Protein AF-A0A814TW13-F1 (afdb_monomer_lite)

Foldseek 3Di:
DDDDDDDDDDDDDDDDDDDDDDDDDDDDDDDDDDDDDDDDDPPPPPPPPPDPDDDPDDDPVRVVVVVDDAAKDKDKDWDADPPPGIDIDIDIDHDHDPPAAEDEAECAVGQFVHNPCLVVPPDDPDPRGDPCPQVVQVVVVVVRHAYEYEYQDAPVCVVVNVVVQQPDDDDPGGHGDHHYDYHCPNVVVVVVD

Structure (mmCIF, N/CA/C/O backbone):
data_AF-A0A814TW13-F1
#
_entry.id   AF-A0A814TW13-F1
#
loop_
_atom_site.group_PDB
_atom_site.id
_atom_site.type_symbol
_atom_site.label_atom_id
_atom_site.label_alt_id
_atom_site.label_comp_id
_atom_site.label_asym_id
_atom_site.label_entity_id
_atom_site.label_seq_id
_atom_site.pdbx_PDB_ins_code
_atom_site.Cartn_x
_atom_site.Cartn_y
_atom_site.Cartn_z
_atom_site.occupancy
_atom_site.B_iso_or_equiv
_atom_site.auth_seq_id
_atom_site.auth_comp_id
_atom_site.auth_asym_id
_atom_site.auth_atom_id
_atom_site.pdbx_PDB_model_num
ATOM 1 N N . MET A 1 1 ? 59.110 18.238 -2.628 1.00 34.53 1 MET A N 1
ATOM 2 C CA . MET A 1 1 ? 59.447 19.368 -1.722 1.00 34.53 1 MET A CA 1
ATOM 3 C C . MET A 1 1 ? 58.246 20.302 -1.716 1.00 34.53 1 MET A C 1
ATOM 5 O O . MET A 1 1 ? 57.784 20.577 -2.805 1.00 34.53 1 MET A O 1
ATOM 9 N N . LYS A 1 2 ? 57.644 20.814 -0.642 1.00 32.47 2 LYS A N 1
ATOM 10 C CA . LYS A 1 2 ? 57.776 20.796 0.830 1.00 32.47 2 LYS A CA 1
ATOM 11 C C . LYS A 1 2 ? 56.351 21.165 1.326 1.00 32.47 2 LYS A C 1
ATOM 13 O O . LYS A 1 2 ? 55.732 22.023 0.717 1.00 32.47 2 LYS A O 1
ATOM 18 N N . GLN A 1 3 ? 55.735 20.353 2.183 1.00 31.12 3 GLN A N 1
ATOM 19 C CA . GLN A 1 3 ? 55.559 20.530 3.639 1.00 31.12 3 GLN A CA 1
ATOM 20 C C . GLN A 1 3 ? 54.372 21.401 4.108 1.00 31.12 3 GLN A C 1
ATOM 22 O O . GLN A 1 3 ? 54.167 22.522 3.661 1.00 31.12 3 GLN A O 1
ATOM 27 N N . ASN A 1 4 ? 53.667 20.796 5.071 1.00 26.03 4 ASN A N 1
ATOM 28 C CA . ASN A 1 4 ? 52.602 21.248 5.970 1.00 26.03 4 ASN A CA 1
ATOM 29 C C . ASN A 1 4 ? 52.798 22.626 6.622 1.00 26.03 4 ASN A C 1
ATOM 31 O O . ASN A 1 4 ? 53.927 23.023 6.900 1.00 26.03 4 ASN A O 1
ATOM 35 N N . SER A 1 5 ? 51.690 23.211 7.100 1.00 31.89 5 SER A N 1
ATOM 36 C CA . SER A 1 5 ? 51.654 23.746 8.469 1.00 31.89 5 SER A CA 1
ATOM 37 C C . SER A 1 5 ? 50.230 23.804 9.039 1.00 31.89 5 SER A C 1
ATOM 39 O O . SER A 1 5 ? 49.341 24.432 8.471 1.00 31.89 5 SER A O 1
ATOM 41 N N . ILE A 1 6 ? 50.050 23.132 10.177 1.00 33.38 6 ILE A N 1
ATOM 42 C CA . ILE A 1 6 ? 48.920 23.223 11.107 1.00 33.38 6 ILE A CA 1
ATOM 43 C C . ILE A 1 6 ? 49.316 24.240 12.182 1.00 33.38 6 ILE A C 1
ATOM 45 O O . ILE A 1 6 ? 50.452 24.202 12.660 1.00 33.38 6 ILE A O 1
ATOM 49 N N . LYS A 1 7 ? 48.383 25.081 12.642 1.00 31.19 7 LYS A N 1
ATOM 50 C CA . LYS A 1 7 ? 48.478 25.691 13.974 1.00 31.19 7 LYS A CA 1
ATOM 51 C C . LYS A 1 7 ? 47.105 25.892 14.605 1.00 31.19 7 LYS A C 1
ATOM 53 O O . LYS A 1 7 ? 46.131 26.235 13.947 1.00 31.19 7 LYS A O 1
ATOM 58 N N . SER A 1 8 ? 47.096 25.629 15.900 1.00 27.70 8 SER A N 1
ATOM 59 C CA . SER A 1 8 ? 45.989 25.487 16.835 1.00 27.70 8 SER A CA 1
ATOM 60 C C . SER A 1 8 ? 46.089 26.518 17.972 1.00 27.70 8 SER A C 1
ATOM 62 O O . SER A 1 8 ? 47.171 27.058 18.190 1.00 27.70 8 SER A O 1
ATOM 64 N N . GLN A 1 9 ? 45.002 26.604 18.756 1.00 28.94 9 GLN A N 1
ATOM 65 C CA . GLN A 1 9 ? 44.872 26.984 20.185 1.00 28.94 9 GLN A CA 1
ATOM 66 C C . GLN A 1 9 ? 44.485 28.417 20.596 1.00 28.94 9 GLN A C 1
ATOM 68 O O . GLN A 1 9 ? 45.210 29.373 20.348 1.00 28.94 9 GLN A O 1
ATOM 73 N N . SER A 1 10 ? 43.411 28.470 21.401 1.00 28.50 10 SER A N 1
ATOM 74 C CA . SER A 1 10 ? 43.318 29.038 22.771 1.00 28.50 10 SER A CA 1
ATOM 75 C C . SER A 1 10 ? 41.986 28.526 23.381 1.00 28.50 10 SER A C 1
ATOM 77 O O . SER A 1 10 ? 40.956 28.720 22.743 1.00 28.50 10 SER A O 1
ATOM 79 N N . SER A 1 11 ? 41.900 27.648 24.396 1.00 26.98 11 SER A N 1
ATOM 80 C CA . SER A 1 11 ? 42.228 27.734 25.843 1.00 26.98 11 SER A CA 1
ATOM 81 C C . SER A 1 11 ? 41.402 28.776 26.608 1.00 26.98 11 SER A C 1
ATOM 83 O O . SER A 1 11 ? 41.636 29.942 26.337 1.00 26.98 11 SER A O 1
ATOM 85 N N . VAL A 1 12 ? 40.526 28.358 27.552 1.00 30.75 12 VAL A N 1
ATOM 86 C CA . VAL A 1 12 ? 40.347 28.891 28.939 1.00 30.75 12 VAL A CA 1
ATOM 87 C C . VAL A 1 12 ? 39.512 27.905 29.805 1.00 30.75 12 VAL A C 1
ATOM 89 O O . VAL A 1 12 ? 38.324 27.709 29.575 1.00 30.75 12 VAL A O 1
ATOM 92 N N . ASP A 1 13 ? 40.212 27.253 30.740 1.00 30.19 13 ASP A N 1
ATOM 93 C CA . ASP A 1 13 ? 40.046 27.056 32.201 1.00 30.19 13 ASP A CA 1
ATOM 94 C C . ASP A 1 13 ? 38.752 26.689 32.972 1.00 30.19 13 ASP A C 1
ATOM 96 O O . ASP A 1 13 ? 37.615 27.007 32.645 1.00 30.19 13 ASP A O 1
ATOM 100 N N . LYS A 1 14 ? 39.049 25.990 34.085 1.00 29.47 14 LYS A N 1
ATOM 101 C CA . LYS A 1 14 ? 38.237 25.285 35.091 1.00 29.47 14 LYS A CA 1
ATOM 102 C C . LYS A 1 14 ? 37.897 26.127 36.343 1.00 29.47 14 LYS A C 1
ATOM 104 O O . LYS A 1 14 ? 38.678 26.984 36.731 1.00 29.47 14 LYS A O 1
ATOM 109 N N . ASN A 1 15 ? 36.860 25.653 37.055 1.00 26.39 15 ASN A N 1
ATOM 110 C CA . ASN A 1 15 ? 36.618 25.628 38.518 1.00 26.39 15 ASN A CA 1
ATOM 111 C C . ASN A 1 15 ? 36.485 26.938 39.329 1.00 26.39 15 ASN A C 1
ATOM 113 O O . ASN A 1 15 ? 37.453 27.674 39.458 1.00 26.39 15 ASN A O 1
ATOM 117 N N . ASN A 1 16 ? 35.382 27.071 40.095 1.00 27.33 16 ASN A N 1
ATOM 118 C CA . ASN A 1 16 ? 35.443 27.084 41.573 1.00 27.33 16 ASN A CA 1
ATOM 119 C C . ASN A 1 16 ? 34.078 26.831 42.270 1.00 27.33 16 ASN A C 1
ATOM 121 O O . ASN A 1 16 ? 33.022 27.135 41.724 1.00 27.33 16 ASN A O 1
ATOM 125 N N . SER A 1 17 ? 34.168 26.262 43.477 1.00 29.08 17 SER A N 1
ATOM 126 C CA . SER A 1 17 ? 33.152 25.740 44.412 1.00 29.08 17 SER A CA 1
ATOM 127 C C . SER A 1 17 ? 32.206 26.755 45.072 1.00 29.08 17 SER A C 1
ATOM 129 O O . SER A 1 17 ? 32.540 27.932 45.166 1.00 29.08 17 SER A O 1
ATOM 131 N N . SER A 1 18 ? 31.118 26.253 45.688 1.00 32.00 18 SER A N 1
ATOM 132 C CA . SER A 1 18 ? 30.673 26.600 47.063 1.00 32.00 18 SER A CA 1
ATOM 133 C C . SER A 1 18 ? 29.661 25.568 47.614 1.00 32.00 18 SER A C 1
ATOM 135 O O . SER A 1 18 ? 28.626 25.325 47.000 1.00 32.00 18 SER A O 1
ATOM 137 N N . GLU A 1 19 ? 29.988 24.962 48.763 1.00 31.27 19 GLU A N 1
ATOM 138 C CA . GLU A 1 19 ? 29.147 24.122 49.643 1.00 31.27 19 GLU A CA 1
ATOM 139 C C . GLU A 1 19 ? 28.071 24.938 50.383 1.00 31.27 19 GLU A C 1
ATOM 141 O O . GLU A 1 19 ? 28.370 26.071 50.743 1.00 31.27 19 GLU A O 1
ATOM 146 N N . VAL A 1 20 ? 26.925 24.332 50.757 1.00 31.31 20 VAL A N 1
ATOM 147 C CA . VAL A 1 20 ? 26.293 24.506 52.092 1.00 31.31 20 VAL A CA 1
ATOM 148 C C . VAL A 1 20 ? 25.554 23.219 52.519 1.00 31.31 20 VAL A C 1
ATOM 150 O O . VAL A 1 20 ? 24.951 22.508 51.720 1.00 31.31 20 VAL A O 1
ATOM 153 N N . THR A 1 21 ? 25.674 22.957 53.815 1.00 27.11 21 THR A N 1
ATOM 154 C CA . THR A 1 21 ? 25.517 21.751 54.634 1.00 27.11 21 THR A CA 1
ATOM 155 C C . THR A 1 21 ? 24.084 21.380 55.072 1.00 27.11 21 THR A C 1
ATOM 157 O O . THR A 1 21 ? 23.179 22.205 55.109 1.00 27.11 21 THR A O 1
ATOM 160 N N . LYS A 1 22 ? 23.964 20.096 55.457 1.00 28.64 22 LYS A N 1
ATOM 161 C CA . LYS A 1 22 ? 22.922 19.331 56.185 1.00 28.64 22 LYS A CA 1
ATOM 162 C C . LYS A 1 22 ? 22.275 19.979 57.436 1.00 28.64 22 LYS A C 1
ATOM 164 O O . LYS A 1 22 ? 22.859 20.877 58.032 1.00 28.64 22 LYS A O 1
ATOM 169 N N . LEU A 1 23 ? 21.231 19.263 57.915 1.00 25.61 23 LEU A N 1
ATOM 170 C CA . LEU A 1 23 ? 20.622 19.126 59.272 1.00 25.61 23 LEU A CA 1
ATOM 171 C C . LEU A 1 23 ? 19.193 19.725 59.288 1.00 25.61 23 LEU A C 1
ATOM 173 O O . LEU A 1 23 ? 19.004 20.799 58.740 1.00 25.61 23 LEU A O 1
ATOM 177 N N . VAL A 1 24 ? 18.114 19.106 59.795 1.00 30.84 24 VAL A N 1
ATOM 178 C CA . VAL A 1 24 ? 17.847 18.441 61.097 1.00 30.84 24 VAL A CA 1
ATOM 179 C C . VAL A 1 24 ? 16.537 17.564 60.983 1.00 30.84 24 VAL A C 1
ATOM 181 O O . VAL A 1 24 ? 16.032 17.460 59.868 1.00 30.84 24 VAL A O 1
ATOM 184 N N . PRO A 1 25 ? 15.964 16.910 62.030 1.00 35.72 25 PRO A N 1
ATOM 185 C CA . PRO A 1 25 ? 15.975 15.454 62.240 1.00 35.72 25 PRO A CA 1
ATOM 186 C C . PRO A 1 25 ? 14.586 14.759 62.312 1.00 35.72 25 PRO A C 1
ATOM 188 O O . PRO A 1 25 ? 13.536 15.399 62.293 1.00 35.72 25 PRO A O 1
ATOM 191 N N . ASP A 1 26 ? 14.636 13.431 62.474 1.00 26.95 26 ASP A N 1
ATOM 192 C CA . ASP A 1 26 ? 13.549 12.520 62.855 1.00 26.95 26 ASP A CA 1
ATOM 193 C C . ASP A 1 26 ? 12.840 12.912 64.166 1.00 26.95 26 ASP A C 1
ATOM 195 O O . ASP A 1 26 ? 13.482 13.301 65.147 1.00 26.95 26 ASP A O 1
ATOM 199 N N . MET A 1 27 ? 11.518 12.714 64.209 1.00 32.75 27 MET A N 1
ATOM 200 C CA . MET A 1 27 ? 10.743 12.584 65.445 1.00 32.75 27 MET A CA 1
ATOM 201 C C . MET A 1 27 ? 9.794 11.386 65.335 1.00 32.75 27 MET A C 1
ATOM 203 O O . MET A 1 27 ? 8.971 11.302 64.427 1.00 32.75 27 MET A O 1
ATOM 207 N N . GLU A 1 28 ? 9.970 10.458 66.272 1.00 31.08 28 GLU A N 1
ATOM 208 C CA . GLU A 1 28 ? 9.221 9.218 66.469 1.00 31.08 28 GLU A CA 1
ATOM 209 C C . GLU A 1 28 ? 7.774 9.496 66.917 1.00 31.08 28 GLU A C 1
ATOM 211 O O . GLU A 1 28 ? 7.545 10.241 67.873 1.00 31.08 28 GLU A O 1
ATOM 216 N N . GLU A 1 29 ? 6.796 8.840 66.284 1.00 31.14 29 GLU A N 1
ATOM 217 C CA . GLU A 1 29 ? 5.417 8.753 66.779 1.00 31.14 29 GLU A CA 1
ATOM 218 C C . GLU A 1 29 ? 5.168 7.405 67.471 1.00 31.14 29 GLU A C 1
ATOM 220 O O . GLU A 1 29 ? 5.547 6.334 67.000 1.00 31.14 29 GLU A O 1
ATOM 225 N N . LYS A 1 30 ? 4.529 7.501 68.636 1.00 30.98 30 LYS A N 1
ATOM 226 C CA . LYS A 1 30 ? 4.284 6.455 69.627 1.00 30.98 30 LYS A CA 1
ATOM 227 C C . LYS A 1 30 ? 2.873 5.886 69.424 1.00 30.98 30 LYS A C 1
ATOM 229 O O . LYS A 1 30 ? 1.911 6.650 69.420 1.00 30.98 30 LYS A O 1
ATOM 234 N N . GLU A 1 31 ? 2.735 4.566 69.288 1.00 30.39 31 GLU A N 1
ATOM 235 C CA . GLU A 1 31 ? 1.430 3.878 69.267 1.00 30.39 31 GLU A CA 1
ATOM 236 C C . GLU A 1 31 ? 0.674 4.019 70.603 1.00 30.39 31 GLU A C 1
ATOM 238 O O . GLU A 1 31 ? 1.312 4.030 71.657 1.00 30.39 31 GLU A O 1
ATOM 243 N N . ILE A 1 32 ? -0.674 4.054 70.548 1.00 30.73 32 ILE A N 1
ATOM 244 C CA . ILE A 1 32 ? -1.627 3.273 71.381 1.00 30.73 32 ILE A CA 1
ATOM 245 C C . ILE A 1 32 ? -3.101 3.630 71.029 1.00 30.73 32 ILE A C 1
ATOM 247 O O . ILE A 1 32 ? -3.563 4.740 71.262 1.00 30.73 32 ILE A O 1
ATOM 251 N N . SER A 1 33 ? -3.837 2.595 70.591 1.00 29.77 33 SER A N 1
ATOM 252 C CA . SER A 1 33 ? -5.239 2.229 70.922 1.00 29.77 33 SER A CA 1
ATOM 253 C C . SER A 1 33 ? -6.491 2.797 70.206 1.00 29.77 33 SER A C 1
ATOM 255 O O . SER A 1 33 ? -6.589 3.942 69.795 1.00 29.77 33 SER A O 1
ATOM 257 N N . GLN A 1 34 ? -7.456 1.870 70.109 1.00 35.56 34 GLN A N 1
ATOM 258 C CA . GLN A 1 34 ? -8.710 1.725 69.340 1.00 35.56 34 GLN A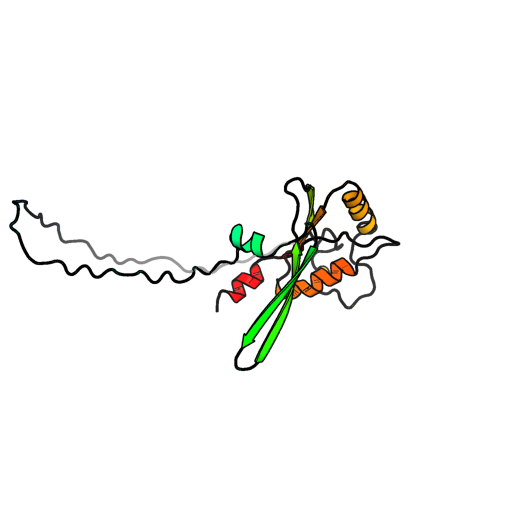 CA 1
ATOM 259 C C . GLN A 1 34 ? -9.930 2.620 69.734 1.00 35.56 34 GLN A C 1
ATOM 261 O O . GLN A 1 34 ? -9.848 3.348 70.720 1.00 35.56 34 GLN A O 1
ATOM 266 N N . PRO A 1 35 ? -11.064 2.581 68.972 1.00 40.97 35 PRO A N 1
ATOM 267 C CA . PRO A 1 35 ? -12.011 3.697 68.785 1.00 40.97 35 PRO A CA 1
ATOM 268 C C . PRO A 1 35 ? -13.315 3.602 69.611 1.00 40.97 35 PRO A C 1
ATOM 270 O O . PRO A 1 35 ? -13.591 2.571 70.226 1.00 40.97 35 PRO A O 1
ATOM 273 N N . PRO A 1 36 ? -14.201 4.619 69.512 1.00 35.59 36 PRO A N 1
ATOM 274 C CA . PRO A 1 36 ? -15.600 4.284 69.237 1.00 35.59 36 PRO A CA 1
ATOM 275 C C . PRO A 1 36 ? -16.308 5.197 68.211 1.00 35.59 36 PRO A C 1
ATOM 277 O O . PRO A 1 36 ? -16.315 6.416 68.311 1.00 35.59 36 PRO A O 1
ATOM 280 N N . SER A 1 37 ? -16.953 4.522 67.255 1.00 30.86 37 SER A N 1
ATOM 281 C CA . SER A 1 37 ? -18.344 4.669 66.792 1.00 30.86 37 SER A CA 1
ATOM 282 C C . SER A 1 37 ? -18.970 6.041 66.455 1.00 30.86 37 SER A C 1
ATOM 284 O O . SER A 1 37 ? -19.106 6.936 67.284 1.00 30.86 37 SER A O 1
ATOM 286 N N . SER A 1 38 ? -19.640 6.005 65.290 1.00 38.91 38 SER A N 1
ATOM 287 C CA . SER A 1 38 ? -20.894 6.676 64.878 1.00 38.91 38 SER A CA 1
ATOM 288 C C . SER A 1 38 ? -20.866 8.104 64.305 1.00 38.91 38 SER A C 1
ATOM 290 O O . SER A 1 38 ? -21.068 9.080 65.016 1.00 38.91 38 SER A O 1
ATOM 292 N N . ALA A 1 39 ? -20.825 8.189 62.966 1.00 35.59 39 ALA A N 1
ATOM 293 C CA . ALA A 1 39 ? -21.523 9.206 62.165 1.00 35.59 39 ALA A CA 1
ATOM 294 C C . ALA A 1 39 ? -21.854 8.633 60.764 1.00 35.59 39 ALA A C 1
ATOM 296 O O . ALA A 1 39 ? -21.069 7.838 60.241 1.00 35.59 39 ALA A O 1
ATOM 297 N N . PRO A 1 40 ? -23.006 8.972 60.152 1.00 36.31 40 PRO A N 1
ATOM 298 C CA . PRO A 1 40 ? -23.451 8.354 58.907 1.00 36.31 40 PRO A CA 1
ATOM 299 C C . PRO A 1 40 ? -22.616 8.861 57.726 1.00 36.31 40 PRO A C 1
ATOM 301 O O . PRO A 1 40 ? -22.585 10.053 57.424 1.00 36.31 40 PRO A O 1
ATOM 304 N N . THR A 1 41 ? -21.941 7.945 57.036 1.00 27.00 41 THR A N 1
ATOM 305 C CA . THR A 1 41 ? -21.254 8.229 55.775 1.00 27.00 41 THR A CA 1
ATOM 306 C C . THR A 1 41 ? -22.294 8.469 54.684 1.00 27.00 41 THR A C 1
ATOM 308 O O . THR A 1 41 ? -22.959 7.541 54.227 1.00 27.00 41 THR A O 1
ATOM 311 N N . VAL A 1 42 ? -22.419 9.718 54.236 1.00 36.25 42 VAL A N 1
ATOM 312 C CA . VAL A 1 42 ? -23.047 10.043 52.953 1.00 36.25 42 VAL A CA 1
ATOM 313 C C . VAL A 1 42 ? -22.140 9.472 51.864 1.00 36.25 42 VAL A C 1
ATOM 315 O O . VAL A 1 42 ? -21.083 10.024 51.565 1.00 36.25 42 VAL A O 1
ATOM 318 N N . THR A 1 43 ? -22.512 8.323 51.301 1.00 30.84 43 THR A N 1
ATOM 319 C CA . THR A 1 43 ? -21.830 7.751 50.139 1.00 30.84 43 THR A CA 1
ATOM 320 C C . THR A 1 43 ? -22.131 8.620 48.923 1.00 30.84 43 THR A C 1
ATOM 322 O O . THR A 1 43 ? -23.133 8.434 48.235 1.00 30.84 43 THR A O 1
ATOM 325 N N . VAL A 1 44 ? -21.256 9.586 48.647 1.00 38.47 44 VAL A N 1
ATOM 326 C CA . VAL A 1 44 ? -21.194 10.232 47.336 1.00 38.47 44 VAL A CA 1
ATOM 327 C C . VAL A 1 44 ? -20.682 9.171 46.364 1.00 38.47 44 VAL A C 1
ATOM 329 O O . VAL A 1 44 ? -19.489 8.878 46.320 1.00 38.47 44 VAL A O 1
ATOM 332 N N . GLN A 1 45 ? -21.593 8.541 45.618 1.00 38.34 45 GLN A N 1
ATOM 333 C CA . GLN A 1 45 ? -21.222 7.740 44.456 1.00 38.34 45 GLN A CA 1
ATOM 334 C C . GLN A 1 45 ? -20.603 8.687 43.431 1.00 38.34 45 GLN A C 1
ATOM 336 O O . GLN A 1 45 ? -21.291 9.357 42.666 1.00 38.34 45 GLN A O 1
ATOM 341 N N . GLN A 1 46 ? -19.277 8.767 43.453 1.00 39.16 46 GLN A N 1
ATOM 342 C CA . GLN A 1 46 ? -18.491 9.416 42.425 1.00 39.16 46 GLN A CA 1
ATOM 343 C C . GLN A 1 46 ? -18.615 8.561 41.161 1.00 39.16 46 GLN A C 1
ATOM 345 O O . GLN A 1 46 ? -17.811 7.664 40.911 1.00 39.16 46 GLN A O 1
ATOM 350 N N . THR A 1 47 ? -19.661 8.808 40.371 1.00 40.31 47 THR A N 1
ATOM 351 C CA . THR A 1 47 ? -19.714 8.375 38.977 1.00 40.31 47 THR A CA 1
ATOM 352 C C . THR A 1 47 ? -18.545 9.050 38.280 1.00 40.31 47 THR A C 1
ATOM 354 O O . THR A 1 47 ? -18.622 10.217 37.893 1.00 40.31 47 THR A O 1
ATOM 357 N N . SER A 1 48 ? -17.425 8.337 38.192 1.00 50.56 48 SER A N 1
ATOM 358 C CA . SER A 1 48 ? -16.337 8.694 37.301 1.00 50.56 48 SER A CA 1
ATOM 359 C C . SER A 1 48 ? -16.944 8.764 35.906 1.00 50.56 48 SER A C 1
ATOM 361 O O . SER A 1 48 ? -17.313 7.756 35.309 1.00 50.56 48 SER A O 1
ATOM 363 N N . LEU A 1 49 ? -17.152 9.987 35.423 1.00 52.88 49 LEU A N 1
ATOM 364 C CA . LEU A 1 49 ? -17.523 10.236 34.043 1.00 52.88 49 LEU A CA 1
ATOM 365 C C . LEU A 1 49 ? -16.382 9.658 33.208 1.00 52.88 49 LEU A C 1
ATOM 367 O O . LEU A 1 49 ? -15.297 10.236 33.157 1.00 52.88 49 LEU A O 1
ATOM 371 N N . ILE A 1 50 ? -16.595 8.466 32.648 1.00 58.16 50 ILE A N 1
ATOM 372 C CA . ILE A 1 50 ? -15.627 7.796 31.786 1.00 58.16 50 ILE A CA 1
ATOM 373 C C . ILE A 1 50 ? -15.489 8.688 30.559 1.00 58.16 50 ILE A C 1
ATOM 375 O O . ILE A 1 50 ? -16.312 8.655 29.643 1.00 58.16 50 ILE A O 1
ATOM 379 N N . SER A 1 51 ? -14.472 9.542 30.567 1.00 61.16 51 SER A N 1
ATOM 380 C CA . SER A 1 51 ? -14.114 10.315 29.396 1.00 61.16 51 SER A CA 1
ATOM 381 C C . SER A 1 51 ? -13.680 9.323 28.314 1.00 61.16 51 SER A C 1
ATOM 383 O O . SER A 1 51 ? -12.898 8.404 28.587 1.00 61.16 51 SER A O 1
ATOM 385 N N . PRO A 1 52 ? -14.214 9.433 27.085 1.00 64.31 52 PRO A N 1
ATOM 386 C CA . PRO A 1 52 ? -13.846 8.516 26.023 1.00 64.31 52 PRO A CA 1
ATOM 387 C C . PRO A 1 52 ? -12.343 8.640 25.768 1.00 64.31 52 PRO A C 1
ATOM 389 O O . PRO A 1 52 ? -11.839 9.697 25.379 1.00 64.31 52 PRO A O 1
ATOM 392 N N . LYS A 1 53 ? -11.612 7.548 26.010 1.00 80.31 53 LYS A N 1
ATOM 393 C CA . LYS A 1 53 ? -10.180 7.470 25.729 1.00 80.31 53 LYS A CA 1
ATOM 394 C C . LYS A 1 53 ? -9.981 7.640 24.223 1.00 80.31 53 LYS A C 1
ATOM 396 O O . LYS A 1 53 ? -10.451 6.818 23.439 1.00 80.31 53 LYS A O 1
ATOM 401 N N . LYS A 1 54 ? -9.280 8.701 23.816 1.00 81.31 54 LYS A N 1
ATOM 402 C CA . LYS A 1 54 ? -8.894 8.902 22.414 1.00 81.31 54 LYS A CA 1
ATOM 403 C C . LYS A 1 54 ? -8.017 7.726 21.973 1.00 81.31 54 LYS A C 1
ATOM 405 O O . LYS A 1 54 ? -7.029 7.410 22.635 1.00 81.31 54 LYS A O 1
ATOM 410 N N . THR A 1 55 ? -8.395 7.071 20.880 1.00 84.62 55 THR A N 1
ATOM 411 C CA . THR A 1 55 ? -7.680 5.925 20.307 1.00 84.62 55 THR A CA 1
ATOM 412 C C . THR A 1 55 ? -7.603 6.063 18.792 1.00 84.62 55 THR A C 1
ATOM 414 O O . THR A 1 55 ? -8.529 6.576 18.167 1.00 84.62 55 THR A O 1
ATOM 417 N N . LEU A 1 56 ? -6.494 5.604 18.211 1.00 85.00 56 LEU A N 1
ATOM 418 C CA . LEU A 1 56 ? -6.312 5.482 16.760 1.00 85.00 56 LEU A CA 1
ATOM 419 C C . LEU A 1 56 ? -6.692 4.084 16.246 1.00 85.00 56 LEU A C 1
ATOM 421 O O . LEU A 1 56 ? -6.695 3.848 15.042 1.00 85.00 56 LEU A O 1
ATOM 425 N N . THR A 1 57 ? -7.014 3.155 17.151 1.00 89.56 57 THR A N 1
ATOM 426 C CA . THR A 1 57 ? -7.410 1.781 16.834 1.00 89.56 57 THR A CA 1
ATOM 427 C C . THR A 1 57 ? -8.839 1.507 17.286 1.00 89.56 57 THR A C 1
ATOM 429 O O . THR A 1 57 ? -9.260 1.909 18.374 1.00 89.56 57 THR A O 1
ATOM 432 N N . LEU A 1 58 ? -9.589 0.810 16.432 1.00 91.56 58 LEU A N 1
ATOM 433 C CA . LEU A 1 58 ? -10.946 0.351 16.713 1.00 91.56 58 LEU A CA 1
ATOM 434 C C . LEU A 1 58 ? -10.917 -1.012 17.418 1.00 91.56 58 LEU A C 1
ATOM 436 O O . LEU A 1 58 ? -10.053 -1.844 17.143 1.00 91.56 58 LEU A O 1
ATOM 440 N N . SER A 1 59 ? -11.887 -1.263 18.299 1.00 94.19 59 SER A N 1
ATOM 441 C CA . SER A 1 59 ? -12.092 -2.585 18.898 1.00 94.19 59 SER A CA 1
ATOM 442 C C . SER A 1 59 ? -12.587 -3.606 17.865 1.00 94.19 59 SER A C 1
ATOM 444 O O . SER A 1 59 ? -13.120 -3.242 16.815 1.00 94.19 59 SER A O 1
ATOM 446 N N . SER A 1 60 ? -12.480 -4.903 18.178 1.00 95.19 60 SER A N 1
ATOM 447 C CA . SER A 1 60 ? -12.978 -5.972 17.296 1.00 95.19 60 SER A CA 1
ATOM 448 C C . SER A 1 60 ? -14.460 -5.786 16.935 1.00 95.19 60 SER A C 1
ATOM 450 O O . SER A 1 60 ? -14.833 -5.886 15.768 1.00 95.19 60 SER A O 1
ATOM 452 N N . ASP A 1 61 ? -15.305 -5.423 17.903 1.00 95.75 61 ASP A N 1
ATOM 453 C CA . ASP A 1 61 ? -16.740 -5.225 17.659 1.00 95.75 61 ASP A CA 1
ATOM 454 C C . ASP A 1 61 ? -17.044 -3.924 16.904 1.00 95.75 61 ASP A C 1
ATOM 456 O O . ASP A 1 61 ? -18.042 -3.828 16.190 1.00 95.75 61 ASP A O 1
ATOM 460 N N . GLN A 1 62 ? -16.185 -2.906 17.015 1.00 94.69 62 GLN A N 1
ATOM 461 C CA . GLN A 1 62 ? -16.243 -1.734 16.137 1.00 94.69 62 GLN A CA 1
ATOM 462 C C . GLN A 1 62 ? -15.876 -2.104 14.695 1.00 94.69 62 GLN A C 1
ATOM 464 O O . GLN A 1 62 ? -16.604 -1.728 13.781 1.00 94.69 62 GLN A O 1
ATOM 469 N N . LEU A 1 63 ? -14.815 -2.890 14.486 1.00 94.88 63 LEU A N 1
ATOM 470 C CA . LEU A 1 63 ? -14.389 -3.339 13.155 1.00 94.88 63 LEU A CA 1
ATOM 471 C C . LEU A 1 63 ? -15.437 -4.230 12.474 1.00 94.88 63 LEU A C 1
ATOM 473 O O . LEU A 1 63 ? -15.731 -4.028 11.299 1.00 94.88 63 LEU A O 1
ATOM 477 N N . LYS A 1 64 ? -16.060 -5.169 13.200 1.00 95.75 64 LYS A N 1
ATOM 478 C CA . LYS A 1 64 ? -17.130 -6.030 12.653 1.00 95.75 64 LYS A CA 1
ATOM 479 C C . LYS A 1 64 ? -18.318 -5.223 12.126 1.00 95.75 64 LYS A C 1
ATOM 481 O O . LYS A 1 64 ? -18.883 -5.571 11.092 1.00 95.75 64 LYS A O 1
ATOM 486 N N . ARG A 1 65 ? -18.672 -4.120 12.797 1.00 96.69 65 ARG A N 1
ATOM 487 C CA . ARG A 1 65 ? -19.772 -3.233 12.378 1.00 96.69 65 ARG A CA 1
ATOM 488 C C . ARG A 1 65 ? -19.515 -2.520 11.052 1.00 96.69 65 ARG A C 1
ATOM 490 O O . ARG A 1 65 ? -20.474 -2.102 10.416 1.00 96.69 65 ARG A O 1
ATOM 497 N N . LEU A 1 66 ? -18.259 -2.423 10.611 1.00 95.06 66 LEU A N 1
ATOM 498 C CA . LEU A 1 66 ? -17.921 -1.873 9.297 1.00 95.06 66 LEU A CA 1
ATOM 499 C C . LEU A 1 66 ? -18.302 -2.817 8.141 1.00 95.06 66 LEU A C 1
ATOM 501 O O . LEU A 1 66 ? -18.311 -2.375 6.998 1.00 95.06 66 LEU A O 1
ATOM 505 N N . ASN A 1 67 ? -18.610 -4.097 8.416 1.00 96.44 67 ASN A N 1
ATOM 506 C CA . ASN A 1 67 ? -19.004 -5.104 7.416 1.00 96.44 67 ASN A CA 1
ATOM 507 C C . ASN A 1 67 ? -18.045 -5.174 6.207 1.00 96.44 67 ASN A C 1
ATOM 509 O O . ASN A 1 67 ? -18.467 -5.297 5.052 1.00 96.44 67 ASN A O 1
ATOM 513 N N . LEU A 1 68 ? -16.742 -5.076 6.487 1.00 97.06 68 LEU A N 1
ATOM 514 C CA . LEU A 1 68 ? -15.690 -5.092 5.474 1.00 97.06 68 LEU A CA 1
ATOM 515 C C . LEU A 1 68 ? -15.694 -6.412 4.696 1.00 97.06 68 LEU A C 1
ATOM 517 O O . LEU A 1 68 ? -15.927 -7.486 5.255 1.00 97.06 68 LEU A O 1
ATOM 521 N N . LYS A 1 69 ? -15.401 -6.333 3.399 1.00 97.75 69 LYS A N 1
ATOM 522 C CA . LYS A 1 69 ? -15.164 -7.491 2.530 1.00 97.75 69 LYS A CA 1
ATOM 523 C C . LYS A 1 69 ? -13.671 -7.755 2.406 1.00 97.75 69 LYS A C 1
ATOM 525 O O . LYS A 1 69 ? -12.879 -6.825 2.524 1.00 97.75 69 LYS A O 1
ATOM 530 N N . LEU A 1 70 ? -13.284 -9.012 2.178 1.00 96.94 70 LEU A N 1
ATOM 531 C CA . LEU A 1 70 ? -11.887 -9.347 1.891 1.00 96.94 70 LEU A CA 1
ATOM 532 C C . LEU A 1 70 ? -11.386 -8.513 0.701 1.00 96.94 70 LEU A C 1
ATOM 534 O O . LEU A 1 70 ? -12.095 -8.343 -0.290 1.00 96.94 70 LEU A O 1
ATOM 538 N N . GLY A 1 71 ? -10.173 -7.983 0.820 1.00 96.19 71 GLY A N 1
ATOM 539 C CA . GLY A 1 71 ? -9.583 -7.043 -0.123 1.00 96.19 71 GLY A CA 1
ATOM 540 C C . GLY A 1 71 ? -9.863 -5.579 0.225 1.00 96.19 71 GLY A C 1
ATOM 541 O O . GLY A 1 71 ? -9.864 -5.174 1.389 1.00 96.19 71 GLY A O 1
ATOM 542 N N . ILE A 1 72 ? -10.025 -4.760 -0.815 1.00 96.44 72 ILE A N 1
ATOM 543 C CA . ILE A 1 72 ? -10.071 -3.297 -0.719 1.00 96.44 72 ILE A CA 1
ATOM 544 C C . ILE A 1 72 ? -11.507 -2.827 -0.500 1.00 96.44 72 ILE A C 1
ATOM 546 O O . ILE A 1 72 ? -12.390 -3.117 -1.303 1.00 96.44 72 ILE A O 1
ATOM 550 N N . ASN A 1 73 ? -11.721 -2.016 0.532 1.00 97.31 73 ASN A N 1
ATOM 551 C CA . ASN A 1 73 ? -12.993 -1.359 0.807 1.00 97.31 73 ASN A CA 1
ATOM 552 C C . ASN A 1 73 ? -12.780 0.156 0.794 1.00 97.31 73 ASN A C 1
ATOM 554 O O . ASN A 1 73 ? -11.839 0.663 1.406 1.00 97.31 73 ASN A O 1
ATOM 558 N N . LYS A 1 74 ? -13.652 0.889 0.103 1.00 95.81 74 LYS A N 1
ATOM 559 C CA . LYS A 1 74 ? -13.639 2.355 0.118 1.00 95.81 74 LYS A CA 1
ATOM 560 C C . LYS A 1 74 ? -14.395 2.844 1.344 1.00 95.81 74 LYS A C 1
ATOM 562 O O . LYS A 1 74 ? -15.493 2.365 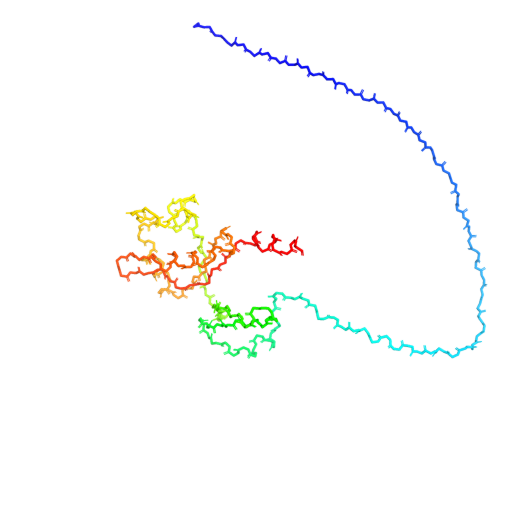1.611 1.00 95.81 74 LYS A O 1
ATOM 567 N N . ILE A 1 75 ? -13.815 3.799 2.055 1.00 95.12 75 ILE A N 1
ATOM 568 C C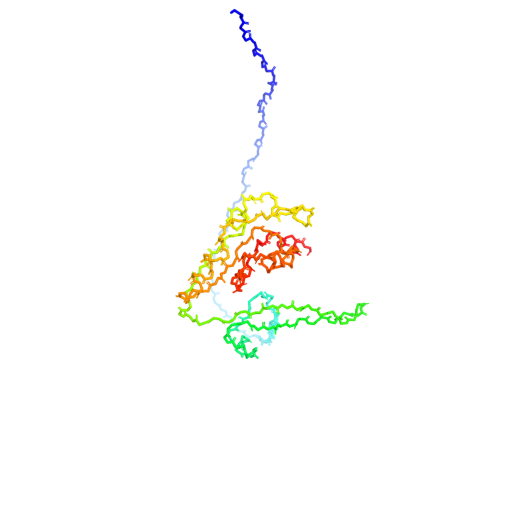A . ILE A 1 75 ? -14.436 4.459 3.202 1.00 95.12 75 ILE A CA 1
ATOM 569 C C . ILE A 1 75 ? -14.381 5.971 3.026 1.00 95.12 75 ILE A C 1
ATOM 571 O O . ILE A 1 75 ? -13.507 6.500 2.334 1.00 95.12 75 ILE A O 1
ATOM 575 N N . GLU A 1 76 ? -15.308 6.663 3.670 1.00 94.75 76 GLU A N 1
ATOM 576 C CA . GLU A 1 76 ? -15.405 8.116 3.664 1.00 94.75 76 GLU A CA 1
ATOM 577 C C . GLU A 1 76 ? -15.585 8.593 5.103 1.00 94.75 76 GLU A C 1
ATOM 579 O O . GLU A 1 76 ? -16.424 8.082 5.843 1.00 94.75 76 GLU A O 1
ATOM 584 N N . PHE A 1 77 ? -14.737 9.528 5.512 1.00 92.38 77 PHE A N 1
ATOM 585 C CA . PHE A 1 77 ? -14.850 10.237 6.776 1.00 92.38 77 PHE A CA 1
ATOM 586 C C . PHE A 1 77 ? -15.494 11.579 6.483 1.00 92.38 77 PHE A C 1
ATOM 588 O O . PHE A 1 77 ? -14.958 12.332 5.675 1.00 92.38 77 PHE A O 1
ATOM 595 N N . GLU A 1 78 ? -16.602 11.892 7.139 1.00 93.69 78 GLU A N 1
ATOM 596 C CA . GLU A 1 78 ? -17.277 13.179 7.004 1.00 93.69 78 GLU A CA 1
ATOM 597 C C . GLU A 1 78 ? -17.213 13.929 8.334 1.00 93.69 78 GLU A C 1
ATOM 599 O O . GLU A 1 78 ? -17.499 13.372 9.395 1.00 93.69 78 GLU A O 1
ATOM 604 N N . VAL A 1 79 ? -16.792 15.190 8.281 1.00 91.88 79 VAL A N 1
ATOM 605 C CA . VAL A 1 79 ? -16.715 16.085 9.433 1.00 91.88 79 VAL A CA 1
ATOM 606 C C . VAL A 1 79 ? -17.528 17.331 9.125 1.00 91.88 79 VAL A C 1
ATOM 608 O O . VAL A 1 79 ? -17.227 18.062 8.185 1.00 91.88 79 VAL A O 1
ATOM 611 N N . THR A 1 80 ? -18.538 17.595 9.947 1.00 92.81 80 THR A N 1
ATOM 612 C CA . THR A 1 80 ? -19.330 18.824 9.888 1.00 92.81 80 THR A CA 1
ATOM 613 C C . THR A 1 80 ? -18.759 19.846 10.861 1.00 92.81 80 THR A C 1
ATOM 615 O O . THR A 1 80 ? -18.682 19.593 12.062 1.00 92.81 80 THR A O 1
ATOM 618 N N . THR A 1 81 ? -18.380 21.020 10.361 1.00 88.88 81 THR A N 1
ATOM 619 C CA . THR A 1 81 ? -17.960 22.159 11.188 1.00 88.88 81 THR A CA 1
ATOM 620 C C . THR A 1 81 ? -18.890 23.347 10.969 1.00 88.88 81 THR A C 1
ATOM 622 O O . THR A 1 81 ? -19.412 23.546 9.874 1.00 88.88 81 THR A O 1
ATOM 625 N N . ALA A 1 82 ? -19.075 24.176 11.999 1.00 87.12 82 ALA A N 1
ATOM 626 C CA . ALA A 1 82 ? -19.956 25.343 11.915 1.00 87.12 82 ALA A CA 1
ATOM 627 C C . ALA A 1 82 ? -19.502 26.380 10.868 1.00 87.12 82 ALA A C 1
ATOM 629 O O . ALA A 1 82 ? -20.331 27.105 10.331 1.00 87.12 82 ALA A O 1
ATOM 630 N N . LEU A 1 83 ? -18.194 26.451 10.581 1.00 87.94 83 LEU A N 1
ATOM 631 C CA . LEU A 1 83 ? -17.608 27.451 9.681 1.00 87.94 83 LEU A CA 1
ATOM 632 C C . LEU A 1 83 ? -17.418 26.951 8.243 1.00 87.94 83 LEU A C 1
ATOM 634 O O . LEU A 1 83 ? -17.548 27.742 7.316 1.00 87.94 83 LEU A O 1
ATOM 638 N N . GLN A 1 84 ? -17.085 25.671 8.043 1.00 79.94 84 GLN A N 1
ATOM 639 C CA . GLN A 1 84 ? -16.789 25.110 6.714 1.00 79.94 84 GLN A CA 1
ATOM 640 C C . GLN A 1 84 ? -17.865 24.136 6.211 1.00 79.94 84 GLN A C 1
ATOM 642 O O . GLN A 1 84 ? -17.727 23.598 5.115 1.00 79.94 84 GLN A O 1
ATOM 647 N N . GLY A 1 85 ? -18.934 23.902 6.979 1.00 90.12 85 GLY A N 1
ATOM 648 C CA . GLY A 1 85 ? -19.952 22.910 6.636 1.00 90.12 85 GLY A CA 1
ATOM 649 C C . GLY A 1 85 ? -19.395 21.486 6.678 1.00 90.12 85 GLY A C 1
ATOM 650 O O . GLY A 1 85 ? -18.546 21.174 7.519 1.00 90.12 85 GLY A O 1
ATOM 651 N N . ASN A 1 86 ? -19.882 20.621 5.787 1.00 91.81 86 ASN A N 1
ATOM 652 C CA . ASN A 1 86 ? -19.457 19.224 5.699 1.00 91.81 86 ASN A CA 1
ATOM 653 C C . ASN A 1 86 ? -18.207 19.085 4.826 1.00 91.81 86 ASN A C 1
ATOM 655 O O . ASN A 1 86 ? -18.203 19.476 3.660 1.00 91.81 86 ASN A O 1
ATOM 659 N N . VAL A 1 87 ? -17.165 18.469 5.379 1.00 92.50 87 VAL A N 1
ATOM 660 C CA . VAL A 1 87 ? -15.939 18.104 4.667 1.00 92.50 87 VAL A CA 1
ATOM 661 C C . VAL A 1 87 ? -15.792 16.591 4.696 1.00 92.50 87 VAL A C 1
ATOM 663 O O . VAL A 1 87 ? -15.774 15.987 5.766 1.00 92.50 87 VAL A O 1
ATOM 666 N N . SER A 1 88 ? -15.651 15.981 3.521 1.00 92.44 88 SER A N 1
ATOM 667 C CA . SER A 1 88 ? -15.467 14.538 3.366 1.00 92.44 88 SER A CA 1
ATOM 668 C C . SER A 1 88 ? -14.054 14.190 2.894 1.00 92.44 88 SER A C 1
ATOM 670 O O . SER A 1 88 ? -13.549 14.788 1.942 1.00 92.44 88 SER A O 1
ATOM 672 N N . VAL A 1 89 ? -13.438 13.171 3.492 1.00 90.25 89 VAL A N 1
ATOM 673 C CA . VAL A 1 89 ? -12.157 12.595 3.064 1.00 90.25 89 VAL A CA 1
ATOM 674 C C . VAL A 1 89 ? -12.343 11.115 2.763 1.00 90.25 89 VAL A C 1
ATOM 676 O O . VAL A 1 89 ? -12.823 10.353 3.599 1.00 90.25 89 VAL A O 1
ATOM 679 N N . ARG A 1 90 ? -11.917 10.685 1.573 1.00 91.50 90 ARG A N 1
ATOM 680 C CA . ARG A 1 90 ? -11.997 9.284 1.142 1.00 91.50 90 ARG A CA 1
ATOM 681 C C . ARG A 1 90 ? -10.688 8.554 1.390 1.00 91.50 90 ARG A C 1
ATOM 683 O O . ARG A 1 90 ? -9.609 9.109 1.191 1.00 91.50 90 ARG A O 1
ATOM 690 N N . SER A 1 91 ? -10.789 7.289 1.772 1.00 91.56 91 SER A N 1
ATOM 691 C CA . SER A 1 91 ? -9.647 6.400 1.968 1.00 91.56 91 SER A CA 1
ATOM 692 C C . SER A 1 91 ? -9.997 4.962 1.585 1.00 91.56 91 SER A C 1
ATOM 694 O O . SER A 1 91 ? -11.153 4.630 1.319 1.00 91.56 91 SER A O 1
ATOM 696 N N . ASN A 1 92 ? -8.984 4.102 1.563 1.00 93.62 92 ASN A N 1
ATOM 697 C CA . ASN A 1 92 ? -9.139 2.665 1.401 1.00 93.62 92 ASN A CA 1
ATOM 698 C C . ASN A 1 92 ? -8.794 1.970 2.721 1.00 93.62 92 ASN A C 1
ATOM 700 O O . ASN A 1 92 ? -7.761 2.264 3.322 1.00 93.62 92 ASN A O 1
ATOM 704 N N . ILE A 1 93 ? -9.615 1.007 3.127 1.00 95.94 93 ILE A N 1
ATOM 705 C CA . ILE A 1 93 ? -9.310 0.048 4.189 1.00 95.94 93 ILE A CA 1
ATOM 706 C C . ILE A 1 93 ? -9.174 -1.343 3.573 1.00 95.94 93 ILE A C 1
ATOM 708 O O . ILE A 1 93 ? -9.976 -1.750 2.731 1.00 95.94 93 ILE A O 1
ATOM 712 N N . PHE A 1 94 ? -8.132 -2.060 3.973 1.00 97.12 94 PHE A N 1
ATOM 713 C CA . PHE A 1 94 ? -7.831 -3.390 3.462 1.00 97.12 94 PHE A CA 1
ATOM 714 C C . PHE A 1 94 ? -8.157 -4.422 4.537 1.00 97.12 94 PHE A C 1
ATOM 716 O O . PHE A 1 94 ? -7.707 -4.285 5.675 1.00 97.12 94 PHE A O 1
ATOM 723 N N . LEU A 1 95 ? -8.931 -5.443 4.176 1.00 97.31 95 LEU A N 1
ATOM 724 C CA . LEU A 1 95 ? -9.185 -6.603 5.025 1.00 97.31 95 LEU A CA 1
ATOM 725 C C . LEU A 1 95 ? -8.529 -7.829 4.394 1.00 97.31 95 LEU A C 1
ATOM 727 O O . LEU A 1 95 ? -8.839 -8.188 3.261 1.00 97.31 95 LEU A O 1
ATOM 731 N N . PHE A 1 96 ? -7.656 -8.490 5.142 1.00 97.62 96 PHE A N 1
ATOM 732 C CA . PHE A 1 96 ? -6.953 -9.686 4.692 1.00 97.62 96 PHE A CA 1
ATOM 733 C C . PHE A 1 96 ? -7.328 -10.895 5.544 1.00 97.62 96 PHE A C 1
ATOM 735 O O . PHE A 1 96 ? -7.669 -10.752 6.719 1.00 97.62 96 PHE A O 1
ATOM 742 N N . ASP A 1 97 ? -7.234 -12.084 4.947 1.00 97.56 97 ASP A N 1
ATOM 743 C CA . ASP A 1 97 ? -7.293 -13.339 5.692 1.00 97.56 97 ASP A CA 1
ATOM 744 C C . ASP A 1 97 ? -6.007 -13.522 6.511 1.00 97.56 97 ASP A C 1
ATOM 746 O O . ASP A 1 97 ? -4.928 -13.103 6.080 1.00 97.56 97 ASP A O 1
ATOM 750 N N . TYR A 1 98 ? -6.100 -14.173 7.669 1.00 97.12 98 TYR A N 1
ATOM 751 C CA . TYR A 1 98 ? -4.957 -14.402 8.557 1.00 97.12 98 TYR A CA 1
ATOM 752 C C . TYR A 1 98 ? -3.849 -15.265 7.923 1.00 97.12 98 TYR A C 1
ATOM 754 O O . TYR A 1 98 ? -2.702 -15.208 8.362 1.00 97.12 98 TYR A O 1
ATOM 762 N N . GLN A 1 99 ? -4.165 -16.053 6.891 1.00 97.75 99 GLN A N 1
ATOM 763 C CA . GLN A 1 99 ? -3.206 -16.891 6.166 1.00 97.75 99 GLN A CA 1
ATOM 764 C C . GLN A 1 99 ? -2.493 -16.148 5.030 1.00 97.75 99 GLN A C 1
ATOM 766 O O . GLN A 1 99 ? -1.536 -16.693 4.469 1.00 97.75 99 GLN A O 1
ATOM 771 N N . THR A 1 100 ? -2.931 -14.926 4.701 1.00 98.00 100 THR A N 1
ATOM 772 C CA . THR A 1 100 ? -2.366 -14.109 3.617 1.00 98.00 100 THR A CA 1
ATOM 773 C C . THR A 1 100 ? -0.856 -13.961 3.791 1.00 98.00 100 THR A C 1
ATOM 775 O O . THR A 1 100 ? -0.370 -13.609 4.867 1.00 98.00 100 THR A O 1
ATOM 778 N N . LYS A 1 101 ? -0.099 -14.226 2.724 1.00 98.25 101 LYS A N 1
ATOM 779 C CA . LYS A 1 101 ? 1.355 -14.040 2.702 1.00 98.25 101 LYS A CA 1
ATOM 780 C C . LYS A 1 101 ? 1.674 -12.679 2.110 1.00 98.25 101 LYS A C 1
ATOM 782 O O . LYS A 1 101 ? 1.225 -12.365 1.011 1.00 98.25 101 LYS A O 1
ATOM 787 N N . PHE A 1 102 ? 2.443 -11.882 2.843 1.00 98.19 102 PHE A N 1
ATOM 788 C CA . PHE A 1 102 ? 2.803 -10.536 2.419 1.00 98.19 102 PHE A CA 1
ATOM 789 C C . PHE A 1 102 ? 4.235 -10.473 1.906 1.00 98.19 102 PHE A C 1
ATOM 791 O O . PHE A 1 102 ? 5.138 -11.061 2.499 1.00 98.19 102 PHE A O 1
ATOM 798 N N . VAL A 1 103 ? 4.427 -9.704 0.840 1.00 98.44 103 VAL A N 1
ATOM 799 C CA . VAL A 1 103 ? 5.719 -9.148 0.451 1.00 98.44 103 VAL A CA 1
ATOM 800 C C . VAL A 1 103 ? 5.696 -7.667 0.786 1.00 98.44 103 VAL A C 1
ATOM 802 O O . VAL A 1 103 ? 4.761 -6.946 0.435 1.00 98.44 103 VAL A O 1
ATOM 805 N N . ILE A 1 104 ? 6.718 -7.228 1.510 1.00 98.12 104 ILE A N 1
ATOM 806 C CA . ILE A 1 104 ? 6.882 -5.837 1.907 1.00 98.12 104 ILE A CA 1
ATOM 807 C C . ILE A 1 104 ? 7.950 -5.230 1.005 1.00 98.12 104 ILE A C 1
ATOM 809 O O . ILE A 1 104 ? 9.060 -5.754 0.943 1.00 98.12 104 ILE A O 1
ATOM 813 N N . SER A 1 105 ? 7.613 -4.145 0.314 1.00 97.12 105 SER A N 1
ATOM 814 C CA . SER A 1 105 ? 8.555 -3.407 -0.528 1.00 97.12 105 SER A CA 1
ATOM 815 C C . SER A 1 105 ? 8.705 -1.992 -0.007 1.00 97.12 105 SER A C 1
ATOM 817 O O . SER A 1 105 ? 7.711 -1.279 0.139 1.00 97.12 105 SER A O 1
ATOM 819 N N . ASP A 1 106 ? 9.944 -1.565 0.208 1.00 94.06 106 ASP A N 1
ATOM 820 C CA . ASP A 1 106 ? 10.241 -0.138 0.270 1.00 94.06 106 ASP A CA 1
ATOM 821 C C . ASP A 1 106 ? 9.986 0.504 -1.107 1.00 94.06 106 ASP A C 1
ATOM 823 O O . ASP A 1 106 ? 9.929 -0.188 -2.132 1.00 94.06 106 ASP A O 1
ATOM 827 N N . ILE A 1 107 ? 9.777 1.816 -1.127 1.00 91.69 107 ILE A N 1
ATOM 828 C CA . ILE A 1 107 ? 9.594 2.604 -2.346 1.00 91.69 107 ILE A CA 1
ATOM 829 C C . ILE A 1 107 ? 10.902 3.279 -2.729 1.00 91.69 107 ILE A C 1
ATOM 831 O O . ILE A 1 107 ? 11.355 3.138 -3.867 1.00 91.69 107 ILE A O 1
ATOM 835 N N . ASP A 1 108 ? 11.482 4.028 -1.798 1.00 86.81 108 ASP A N 1
ATOM 836 C CA . ASP A 1 108 ? 12.611 4.909 -2.065 1.00 86.81 108 ASP A CA 1
ATOM 837 C C . ASP A 1 108 ? 13.898 4.053 -2.137 1.00 86.81 108 ASP A C 1
ATOM 839 O O . ASP A 1 108 ? 14.205 3.313 -1.212 1.00 86.81 108 ASP A O 1
ATOM 843 N N . GLY A 1 109 ? 14.579 4.039 -3.288 1.00 84.31 109 GLY A N 1
ATOM 844 C CA . GLY A 1 109 ? 15.793 3.230 -3.514 1.00 84.31 109 GLY A CA 1
ATOM 845 C C . GLY A 1 109 ? 15.559 1.745 -3.821 1.00 84.31 109 GLY A C 1
ATOM 846 O O . GLY A 1 109 ? 16.499 1.034 -4.171 1.00 84.31 109 GLY A O 1
ATOM 847 N N . THR A 1 110 ? 14.313 1.269 -3.707 1.00 92.06 110 THR A N 1
ATOM 848 C CA . THR A 1 110 ? 13.914 -0.107 -4.063 1.00 92.06 110 THR A CA 1
ATOM 849 C C . THR A 1 110 ? 13.028 -0.138 -5.301 1.00 92.06 110 THR 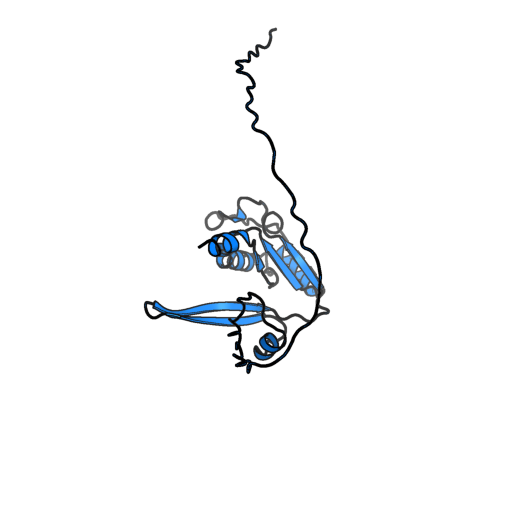A C 1
ATOM 851 O O . THR A 1 110 ? 13.290 -0.890 -6.238 1.00 92.06 110 THR A O 1
ATOM 854 N N . ILE A 1 111 ? 11.966 0.673 -5.321 1.00 92.69 111 ILE A N 1
ATOM 855 C CA . ILE A 1 111 ? 11.153 0.861 -6.525 1.00 92.69 111 ILE A CA 1
ATOM 856 C C . ILE A 1 111 ? 11.767 1.965 -7.372 1.00 92.69 111 ILE A C 1
ATOM 858 O O . ILE A 1 111 ? 11.936 1.787 -8.578 1.00 92.69 111 ILE A O 1
ATOM 862 N N . THR A 1 112 ? 12.119 3.092 -6.748 1.00 88.50 112 THR A N 1
ATOM 863 C CA . THR A 1 112 ? 12.863 4.161 -7.413 1.00 88.50 112 THR A CA 1
ATOM 864 C C . THR A 1 112 ? 14.345 3.818 -7.506 1.00 88.50 112 THR A C 1
ATOM 866 O O . THR A 1 112 ? 14.912 3.233 -6.594 1.00 88.50 112 THR A O 1
ATOM 869 N N . ILE A 1 113 ? 14.998 4.268 -8.578 1.00 85.69 113 ILE A N 1
ATOM 870 C CA . ILE A 1 113 ? 16.444 4.078 -8.796 1.00 85.69 113 ILE A CA 1
ATOM 871 C C . ILE A 1 113 ? 17.287 4.868 -7.773 1.00 85.69 113 ILE A C 1
ATOM 873 O O . ILE A 1 113 ? 18.455 4.563 -7.554 1.00 85.69 113 ILE A O 1
ATOM 877 N N . SER A 1 114 ? 16.724 5.920 -7.167 1.00 70.81 114 SER A N 1
ATOM 878 C CA . SER A 1 114 ? 17.422 6.734 -6.165 1.00 70.81 114 SER A CA 1
ATOM 879 C C . SER A 1 114 ? 16.497 7.208 -5.049 1.00 70.81 114 SER A C 1
ATOM 881 O O . SER A 1 114 ? 15.307 7.456 -5.281 1.00 70.81 114 SER A O 1
ATOM 883 N N . ASP A 1 115 ? 17.089 7.403 -3.871 1.00 63.47 115 ASP A N 1
ATOM 884 C CA . ASP A 1 115 ? 16.418 7.849 -2.643 1.00 63.47 115 ASP A CA 1
ATOM 885 C C . ASP A 1 115 ? 15.959 9.315 -2.723 1.00 63.47 115 ASP A C 1
ATOM 887 O O . ASP A 1 115 ? 14.930 9.696 -2.169 1.00 63.47 115 ASP A O 1
ATOM 891 N N . VAL A 1 116 ? 16.713 10.159 -3.440 1.00 57.44 116 VAL A N 1
ATOM 892 C CA . VAL A 1 116 ? 16.518 11.622 -3.449 1.00 57.44 116 VAL A CA 1
ATOM 893 C C . VAL A 1 116 ? 15.534 12.073 -4.532 1.00 57.44 116 VAL A C 1
ATOM 895 O O . VAL A 1 116 ? 14.756 13.003 -4.316 1.00 57.44 116 VAL A O 1
ATOM 898 N N . MET A 1 117 ? 15.511 11.410 -5.695 1.00 56.28 117 MET A N 1
ATOM 899 C CA . MET A 1 117 ? 14.649 11.836 -6.807 1.00 56.28 117 MET A CA 1
ATOM 900 C C . MET A 1 117 ? 13.164 11.533 -6.548 1.00 56.28 117 MET A C 1
ATOM 902 O O . MET A 1 117 ? 12.293 12.205 -7.098 1.00 56.28 117 MET A O 1
ATOM 906 N N . GLY A 1 118 ? 12.879 10.598 -5.631 1.00 55.28 118 GLY A N 1
ATOM 907 C CA . GLY A 1 118 ? 11.550 10.225 -5.144 1.00 55.28 118 GLY A CA 1
ATOM 908 C C . GLY A 1 118 ? 10.623 11.405 -4.812 1.00 55.28 118 GLY A C 1
ATOM 909 O O . GLY A 1 118 ? 9.427 11.368 -5.116 1.00 55.28 118 GLY A O 1
ATOM 910 N N . GLN A 1 119 ? 11.183 12.461 -4.209 1.00 58.81 119 GLN A N 1
ATOM 911 C CA . GLN A 1 119 ? 10.434 13.618 -3.704 1.00 58.81 119 GLN A CA 1
ATOM 912 C C . GLN A 1 119 ? 10.311 14.790 -4.701 1.00 58.81 119 GLN A C 1
ATOM 914 O O . GLN A 1 119 ? 9.510 15.690 -4.467 1.00 58.81 119 GLN A O 1
ATOM 919 N N . ILE A 1 120 ? 11.058 14.794 -5.817 1.00 56.75 120 ILE A N 1
ATOM 920 C CA . ILE A 1 120 ? 11.182 15.943 -6.757 1.00 56.75 120 ILE A CA 1
ATOM 921 C C . ILE A 1 120 ? 10.472 15.663 -8.110 1.00 56.75 120 ILE A C 1
ATOM 923 O O . ILE A 1 120 ? 10.537 16.417 -9.077 1.00 56.75 120 ILE A O 1
ATOM 927 N N . LEU A 1 121 ? 9.739 14.557 -8.184 1.00 55.09 121 LEU A N 1
ATOM 928 C CA . LEU A 1 121 ? 9.514 13.780 -9.402 1.00 55.09 121 LEU A CA 1
ATOM 929 C C . LEU A 1 121 ? 8.487 14.233 -10.473 1.00 55.09 121 LEU A C 1
ATOM 931 O O . LEU A 1 121 ? 8.536 13.644 -11.551 1.00 55.09 121 LEU A O 1
ATOM 935 N N . PRO A 1 122 ? 7.579 15.223 -10.326 1.00 51.03 122 PRO A N 1
ATOM 936 C CA . PRO A 1 122 ? 6.571 15.436 -11.378 1.00 51.03 122 PRO A CA 1
ATOM 937 C C . PRO A 1 122 ? 7.082 15.983 -12.729 1.00 51.03 122 PRO A C 1
ATOM 939 O O . PRO A 1 122 ? 6.265 16.163 -13.627 1.00 51.03 122 PRO A O 1
ATOM 942 N N . LEU A 1 123 ? 8.372 16.319 -12.895 1.00 50.59 123 LEU A N 1
ATOM 943 C CA . LEU A 1 123 ? 8.796 17.280 -13.931 1.00 50.59 123 LEU A CA 1
ATOM 944 C C . LEU A 1 123 ? 9.774 16.787 -15.015 1.00 50.59 123 LEU A C 1
ATOM 946 O O . LEU A 1 123 ? 10.035 17.556 -15.939 1.00 50.59 123 LEU A O 1
ATOM 950 N N . ILE A 1 124 ? 10.340 15.572 -14.964 1.00 50.38 124 ILE A N 1
ATOM 951 C CA . ILE A 1 124 ? 11.429 15.193 -15.897 1.00 50.38 124 ILE A CA 1
ATOM 952 C C . ILE A 1 124 ? 11.221 13.792 -16.493 1.00 50.38 124 ILE A C 1
ATOM 954 O O . ILE A 1 124 ? 11.166 12.797 -15.775 1.00 50.38 124 ILE A O 1
ATOM 958 N N . GLY A 1 125 ? 11.125 13.740 -17.828 1.00 55.59 125 GLY A N 1
ATOM 959 C CA . GLY A 1 125 ? 10.651 12.619 -18.654 1.00 55.59 125 GLY A CA 1
ATOM 960 C C . GLY A 1 125 ? 11.574 11.406 -18.818 1.00 55.59 125 GLY A C 1
ATOM 961 O O . GLY A 1 125 ? 11.776 10.955 -19.942 1.00 55.59 125 GLY A O 1
ATOM 962 N N . ARG A 1 126 ? 12.112 10.859 -17.724 1.00 64.50 126 ARG A N 1
ATOM 963 C CA . ARG A 1 126 ? 12.717 9.515 -17.695 1.00 64.50 126 ARG A CA 1
ATOM 964 C C . ARG A 1 126 ? 11.931 8.630 -16.725 1.00 64.50 126 ARG A C 1
ATOM 966 O O . ARG A 1 126 ? 11.374 9.147 -15.767 1.00 64.50 126 ARG A O 1
ATOM 973 N N . ASP A 1 127 ? 11.881 7.320 -16.953 1.00 71.44 127 ASP A N 1
ATOM 974 C CA . ASP A 1 127 ? 11.386 6.386 -15.939 1.00 71.44 127 ASP A CA 1
ATOM 975 C C . ASP A 1 127 ? 12.397 6.327 -14.784 1.00 71.44 127 ASP A C 1
ATOM 977 O O . ASP A 1 127 ? 13.582 6.052 -14.977 1.00 71.44 127 ASP A O 1
ATOM 981 N N . TRP A 1 128 ? 11.939 6.663 -13.579 1.00 78.19 128 TRP A N 1
ATOM 982 C CA . TRP A 1 128 ? 12.780 6.778 -12.378 1.00 78.19 128 TRP A CA 1
ATOM 983 C C . TRP A 1 128 ? 12.717 5.540 -11.483 1.00 78.19 128 TRP A C 1
ATOM 985 O O . TRP A 1 128 ? 13.124 5.588 -10.322 1.00 78.19 128 TRP A O 1
ATOM 995 N N . TYR A 1 129 ? 12.177 4.450 -12.011 1.00 89.25 129 TYR A N 1
ATOM 996 C CA . TYR A 1 129 ? 12.003 3.170 -11.342 1.00 89.25 129 TYR A CA 1
ATOM 997 C C . TYR A 1 129 ? 12.761 2.076 -12.092 1.00 89.25 129 TYR A C 1
ATOM 999 O O . TYR A 1 129 ? 13.051 2.219 -13.278 1.00 89.25 129 TYR A O 1
ATOM 1007 N N . HIS A 1 130 ? 13.118 1.003 -11.391 1.00 91.69 130 HIS A N 1
ATOM 1008 C CA . HIS A 1 130 ? 13.916 -0.077 -11.969 1.00 91.69 130 HIS A CA 1
ATOM 1009 C C . HIS A 1 130 ? 13.199 -0.775 -13.133 1.00 91.69 130 HIS A C 1
ATOM 1011 O O . HIS A 1 130 ? 12.010 -1.091 -13.047 1.00 91.69 130 HIS A O 1
ATOM 1017 N N . ASP A 1 131 ? 13.932 -1.068 -14.207 1.00 92.50 131 ASP A N 1
ATOM 1018 C CA . ASP A 1 131 ? 13.424 -1.844 -15.341 1.00 92.50 131 ASP A CA 1
ATOM 1019 C C . ASP A 1 131 ? 12.970 -3.246 -14.898 1.00 92.50 131 ASP A C 1
ATOM 1021 O O . ASP A 1 131 ? 13.646 -3.920 -14.122 1.00 92.50 131 ASP A O 1
ATOM 1025 N N . GLY A 1 132 ? 11.802 -3.682 -15.375 1.00 94.62 132 GLY A N 1
ATOM 1026 C CA . GLY A 1 132 ? 11.233 -5.005 -15.083 1.00 94.62 132 GLY A CA 1
ATOM 1027 C C . GLY A 1 132 ? 10.581 -5.162 -13.702 1.00 94.62 132 GLY A C 1
ATOM 1028 O O . GLY A 1 132 ? 10.023 -6.222 -13.418 1.00 94.62 132 GLY A O 1
ATOM 1029 N N . ILE A 1 133 ? 10.585 -4.135 -12.845 1.00 96.12 133 ILE A N 1
ATOM 1030 C CA . ILE A 1 133 ? 10.011 -4.229 -11.496 1.00 96.12 133 ILE A CA 1
ATOM 1031 C C . ILE A 1 133 ? 8.509 -4.527 -11.487 1.00 96.12 133 ILE A C 1
ATOM 1033 O O . ILE A 1 133 ? 8.041 -5.295 -10.647 1.00 96.12 133 ILE A O 1
ATOM 1037 N N . ALA A 1 134 ? 7.744 -3.973 -12.432 1.00 96.94 134 ALA A N 1
ATOM 1038 C CA . ALA A 1 134 ? 6.311 -4.234 -12.501 1.00 96.94 134 ALA A CA 1
ATOM 1039 C C . ALA A 1 134 ? 6.028 -5.683 -12.899 1.00 96.94 134 ALA A C 1
ATOM 1041 O O . ALA A 1 134 ? 5.165 -6.318 -12.300 1.00 96.94 134 ALA A O 1
ATOM 1042 N N . GLU A 1 135 ? 6.782 -6.232 -13.850 1.00 97.75 135 GLU A N 1
ATOM 1043 C CA . GLU A 1 135 ? 6.684 -7.646 -14.219 1.00 97.75 135 GLU A CA 1
ATOM 1044 C C . GLU A 1 135 ? 7.069 -8.555 -13.046 1.00 97.75 135 GLU A C 1
ATOM 1046 O O . GLU A 1 135 ? 6.309 -9.454 -12.688 1.00 97.75 135 GLU A O 1
ATOM 1051 N N . PHE A 1 136 ? 8.191 -8.267 -12.383 1.00 97.81 136 PHE A N 1
ATOM 1052 C CA . PHE A 1 136 ? 8.651 -9.015 -11.215 1.00 97.81 136 PHE A CA 1
ATOM 1053 C C . PHE A 1 136 ? 7.613 -9.025 -10.082 1.00 97.81 136 PHE A C 1
ATOM 1055 O O . PHE A 1 136 ? 7.312 -10.078 -9.517 1.00 97.81 136 PHE A O 1
ATOM 1062 N N . PHE A 1 137 ? 7.010 -7.874 -9.770 1.00 98.38 137 PHE A N 1
ATOM 1063 C CA . PHE A 1 137 ? 6.002 -7.796 -8.712 1.00 98.38 137 PHE A CA 1
ATOM 1064 C C . PHE A 1 137 ? 4.705 -8.515 -9.100 1.00 98.38 137 PHE A C 1
ATOM 1066 O O . PHE A 1 137 ? 4.087 -9.145 -8.241 1.00 98.38 137 PHE A O 1
ATOM 1073 N N . ASN A 1 138 ? 4.303 -8.482 -10.375 1.00 98.38 138 ASN A N 1
ATOM 1074 C CA . ASN A 1 138 ? 3.155 -9.271 -10.834 1.00 98.38 138 ASN A CA 1
ATOM 1075 C C . ASN A 1 138 ? 3.429 -10.770 -10.716 1.00 98.38 138 ASN A C 1
ATOM 1077 O O . ASN A 1 138 ? 2.583 -11.478 -10.185 1.00 98.38 138 ASN A O 1
ATOM 1081 N N . ALA A 1 139 ? 4.621 -11.244 -11.089 1.00 98.44 139 ALA A N 1
ATOM 1082 C CA . ALA A 1 139 ? 4.986 -12.652 -10.927 1.00 98.44 139 ALA A CA 1
ATOM 1083 C C . ALA A 1 139 ? 4.909 -13.106 -9.454 1.00 98.44 139 ALA A C 1
ATOM 1085 O O . ALA A 1 139 ? 4.457 -14.210 -9.152 1.00 98.44 139 ALA A O 1
ATOM 1086 N N . ILE A 1 140 ? 5.298 -12.249 -8.505 1.00 98.44 140 ILE A N 1
ATOM 1087 C CA . ILE A 1 140 ? 5.128 -12.515 -7.067 1.00 98.44 140 ILE A CA 1
ATOM 1088 C C . ILE A 1 140 ? 3.641 -12.583 -6.686 1.00 98.44 140 ILE A C 1
ATOM 1090 O O . ILE A 1 140 ? 3.231 -13.491 -5.961 1.00 98.44 140 ILE A O 1
ATOM 1094 N N . GLN A 1 141 ? 2.824 -11.644 -7.171 1.00 97.75 141 GLN A N 1
ATOM 1095 C CA . GLN A 1 141 ? 1.389 -11.623 -6.882 1.00 97.75 141 GLN A CA 1
ATOM 1096 C C . GLN A 1 141 ? 0.660 -12.846 -7.459 1.00 97.75 141 GLN A C 1
ATOM 1098 O O . GLN A 1 141 ? -0.194 -13.424 -6.788 1.00 97.75 141 GLN A O 1
ATOM 1103 N N . GLU A 1 142 ? 1.026 -13.276 -8.666 1.00 97.81 142 GLU A N 1
ATOM 1104 C CA . GLU A 1 142 ? 0.501 -14.480 -9.322 1.00 97.81 142 GLU A CA 1
ATOM 1105 C C . GLU A 1 142 ? 0.808 -15.758 -8.523 1.00 97.81 142 GLU A C 1
ATOM 1107 O O . GLU A 1 142 ? 0.026 -16.706 -8.552 1.00 97.81 142 GLU A O 1
ATOM 1112 N N . ASN A 1 143 ? 1.876 -15.754 -7.719 1.00 98.19 143 ASN A N 1
ATOM 1113 C CA . ASN A 1 143 ? 2.198 -16.823 -6.768 1.00 98.19 143 ASN A CA 1
ATOM 1114 C C . ASN A 1 143 ? 1.419 -16.737 -5.435 1.00 98.19 143 ASN A C 1
ATOM 1116 O O . ASN A 1 143 ? 1.728 -17.455 -4.485 1.00 98.19 143 ASN A O 1
ATOM 1120 N N . GLY A 1 144 ? 0.404 -15.873 -5.337 1.00 97.38 144 GLY A N 1
ATOM 1121 C CA . GLY A 1 144 ? -0.502 -15.792 -4.185 1.00 97.38 144 GLY A CA 1
ATOM 1122 C C . GLY A 1 144 ? -0.049 -14.857 -3.061 1.00 97.38 144 GLY A C 1
ATOM 1123 O O . GLY A 1 144 ? -0.672 -14.836 -1.997 1.00 97.38 144 GLY A O 1
ATOM 1124 N N . TYR A 1 145 ? 0.999 -14.061 -3.279 1.00 98.38 145 TYR A N 1
ATOM 1125 C CA . TYR A 1 145 ? 1.454 -13.057 -2.317 1.00 98.38 145 TYR A CA 1
ATOM 1126 C C . TYR A 1 145 ? 0.714 -11.725 -2.502 1.00 98.38 145 TYR A C 1
ATOM 1128 O O . TYR A 1 145 ? 0.335 -11.341 -3.606 1.00 98.38 145 TYR A O 1
ATOM 1136 N N . GLN A 1 146 ? 0.520 -10.992 -1.408 1.00 98.12 146 GLN A N 1
ATOM 1137 C CA . GLN A 1 146 ? -0.036 -9.637 -1.412 1.00 98.12 146 GLN A CA 1
ATOM 1138 C C . GLN 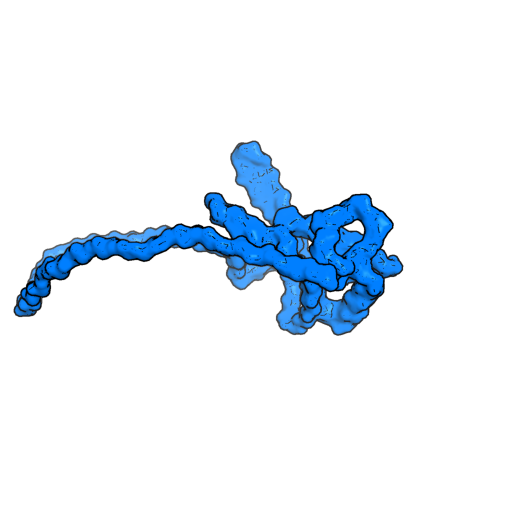A 1 146 ? 1.046 -8.619 -1.062 1.00 98.12 146 GLN A C 1
ATOM 1140 O O . GLN A 1 146 ? 1.924 -8.897 -0.248 1.00 98.12 146 GLN A O 1
ATOM 1145 N N . PHE A 1 147 ? 0.980 -7.429 -1.653 1.00 98.00 147 PHE A N 1
ATOM 1146 C CA . PHE A 1 147 ? 1.984 -6.392 -1.425 1.00 98.00 147 PHE A CA 1
ATOM 1147 C C . PHE A 1 147 ? 1.571 -5.428 -0.315 1.00 98.00 147 PHE A C 1
ATOM 1149 O O . PHE A 1 147 ? 0.416 -5.012 -0.238 1.00 98.00 147 PHE A O 1
ATOM 1156 N N . ILE A 1 148 ? 2.544 -5.037 0.506 1.00 98.25 148 ILE A N 1
ATOM 1157 C CA . ILE A 1 148 ? 2.492 -3.855 1.370 1.00 98.25 148 ILE A CA 1
ATOM 1158 C C . ILE A 1 148 ? 3.673 -2.965 0.986 1.00 98.25 148 ILE A C 1
ATOM 1160 O O . ILE A 1 148 ? 4.812 -3.424 0.929 1.00 98.25 148 ILE A O 1
ATOM 1164 N N . TYR A 1 149 ? 3.402 -1.690 0.739 1.00 97.44 149 TYR A N 1
ATOM 1165 C CA . TYR A 1 149 ? 4.413 -0.701 0.385 1.00 97.44 149 TYR A CA 1
ATOM 1166 C C . TYR A 1 149 ? 4.795 0.127 1.609 1.00 97.44 149 TYR A C 1
ATOM 1168 O O . TYR A 1 149 ? 3.915 0.576 2.346 1.00 97.44 149 TYR A O 1
ATOM 1176 N N . LEU A 1 150 ? 6.090 0.351 1.812 1.00 94.38 150 LEU A N 1
ATOM 1177 C CA . LEU A 1 150 ? 6.633 1.230 2.844 1.00 94.38 150 LEU A CA 1
ATOM 1178 C C . LEU A 1 150 ? 7.250 2.466 2.195 1.00 94.38 150 LEU A C 1
ATOM 1180 O O . LEU A 1 150 ? 7.863 2.368 1.140 1.00 94.38 150 LEU A O 1
ATOM 1184 N N . SER A 1 151 ? 7.114 3.627 2.826 1.00 89.38 151 SER A N 1
ATOM 1185 C CA . SER A 1 151 ? 7.924 4.792 2.472 1.00 89.38 151 SER A CA 1
ATOM 1186 C C . SER A 1 151 ? 8.184 5.662 3.689 1.00 89.38 151 SER A C 1
ATOM 1188 O O . SER A 1 151 ? 7.304 5.886 4.523 1.00 89.38 151 SER A O 1
ATOM 1190 N N . ALA A 1 152 ? 9.394 6.210 3.757 1.00 85.62 152 ALA A N 1
ATOM 1191 C CA . ALA A 1 152 ? 9.777 7.184 4.772 1.00 85.62 152 ALA A CA 1
ATOM 1192 C C . ALA A 1 152 ? 9.143 8.573 4.544 1.00 85.62 152 ALA A C 1
ATOM 1194 O O . ALA A 1 152 ? 9.333 9.487 5.345 1.00 85.62 152 ALA A O 1
ATOM 1195 N N . ARG A 1 153 ? 8.376 8.766 3.463 1.00 83.69 153 ARG A N 1
ATOM 1196 C CA . ARG A 1 153 ? 7.723 10.044 3.154 1.00 83.69 153 ARG A CA 1
ATOM 1197 C C . ARG A 1 153 ? 6.648 10.414 4.180 1.00 83.69 153 ARG A C 1
ATOM 1199 O O . ARG A 1 153 ? 5.968 9.573 4.765 1.00 83.69 153 ARG A O 1
ATOM 1206 N N . ALA A 1 154 ? 6.454 11.723 4.315 1.00 85.00 154 ALA A N 1
ATOM 1207 C CA . ALA A 1 154 ? 5.424 12.362 5.125 1.00 85.00 154 ALA A CA 1
ATOM 1208 C C . ALA A 1 154 ? 3.989 11.927 4.762 1.00 85.00 154 ALA A C 1
ATOM 1210 O O . ALA A 1 154 ? 3.644 11.825 3.584 1.00 85.00 154 ALA A O 1
ATOM 1211 N N . ILE A 1 155 ? 3.092 11.819 5.755 1.00 84.81 155 ILE A N 1
ATOM 1212 C CA . ILE A 1 155 ? 1.656 11.522 5.536 1.00 84.81 155 ILE A CA 1
ATOM 1213 C C . ILE A 1 155 ? 0.966 12.531 4.601 1.00 84.81 155 ILE A C 1
ATOM 1215 O O . ILE A 1 155 ? 0.083 12.162 3.824 1.00 84.81 155 ILE A O 1
ATOM 1219 N N . GLY A 1 156 ? 1.408 13.795 4.619 1.00 84.25 156 GLY A N 1
ATOM 1220 C CA . GLY A 1 156 ? 0.916 14.843 3.720 1.00 84.25 156 GLY A CA 1
ATOM 1221 C C . GLY A 1 156 ? 1.206 14.562 2.241 1.00 84.25 156 GLY A C 1
ATOM 1222 O O . GLY A 1 156 ? 0.488 15.046 1.374 1.00 84.25 156 GLY A O 1
ATOM 1223 N N . GLN A 1 157 ? 2.197 13.717 1.948 1.00 83.12 157 GLN A N 1
ATOM 1224 C CA . GLN A 1 157 ? 2.545 13.282 0.594 1.00 83.12 157 GLN A CA 1
ATOM 1225 C C . GLN A 1 157 ? 1.852 11.967 0.202 1.00 83.12 157 GLN A C 1
ATOM 1227 O O . GLN A 1 157 ? 2.057 11.465 -0.900 1.00 83.12 157 GLN A O 1
ATOM 1232 N N . SER A 1 158 ? 1.004 11.402 1.069 1.00 88.44 158 SER A N 1
ATOM 1233 C CA . SER A 1 158 ? 0.434 10.064 0.873 1.00 88.44 158 SER A CA 1
ATOM 1234 C C . SER A 1 158 ? -0.329 9.901 -0.440 1.00 88.44 158 SER A C 1
ATOM 1236 O O . SER A 1 158 ? -0.247 8.848 -1.069 1.00 88.44 158 SER A O 1
ATOM 1238 N N . GLN A 1 159 ? -1.059 10.933 -0.871 1.00 88.88 159 GLN A N 1
ATOM 1239 C CA . GLN A 1 159 ? -1.788 10.904 -2.136 1.00 88.88 159 GLN A CA 1
ATOM 1240 C C . GLN A 1 159 ? -0.826 10.865 -3.326 1.00 88.88 159 GL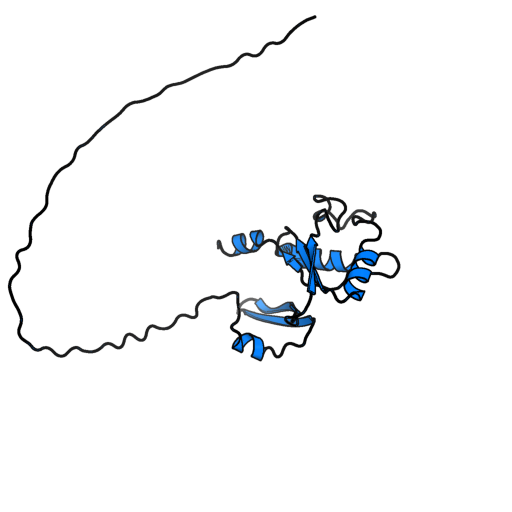N A C 1
ATOM 1242 O O . GLN A 1 159 ? -0.955 9.985 -4.169 1.00 88.88 159 GLN A O 1
ATOM 1247 N N . MET A 1 160 ? 0.188 11.733 -3.328 1.00 87.75 160 MET A N 1
ATOM 1248 C CA . MET A 1 160 ? 1.216 11.774 -4.368 1.00 87.75 160 MET A CA 1
ATOM 1249 C C . MET A 1 160 ? 1.973 10.444 -4.469 1.00 87.75 160 MET A C 1
ATOM 1251 O O . MET A 1 160 ? 2.155 9.925 -5.565 1.00 87.75 160 MET A O 1
ATOM 1255 N N . THR A 1 161 ? 2.353 9.845 -3.337 1.00 89.38 161 THR A N 1
ATOM 1256 C CA . THR A 1 161 ? 3.039 8.544 -3.316 1.00 89.38 161 THR A CA 1
ATOM 1257 C C . THR A 1 161 ? 2.151 7.415 -3.850 1.00 89.38 161 THR A C 1
ATOM 1259 O O . THR A 1 161 ? 2.624 6.563 -4.600 1.00 89.38 161 THR A O 1
ATOM 1262 N N . ARG A 1 162 ? 0.849 7.404 -3.521 1.00 91.81 162 ARG A N 1
ATOM 1263 C CA . ARG A 1 162 ? -0.101 6.430 -4.093 1.00 91.81 162 ARG A CA 1
ATOM 1264 C C . ARG A 1 162 ? -0.251 6.596 -5.600 1.00 91.81 162 ARG A C 1
ATOM 1266 O O . ARG A 1 162 ? -0.314 5.598 -6.313 1.00 91.81 162 ARG A O 1
ATOM 1273 N N . ASP A 1 163 ? -0.344 7.832 -6.071 1.00 91.00 163 ASP A N 1
ATOM 1274 C CA . ASP A 1 163 ? -0.515 8.114 -7.494 1.00 91.00 163 ASP A CA 1
ATOM 1275 C C . ASP A 1 163 ? 0.753 7.774 -8.282 1.00 91.00 163 ASP A C 1
ATOM 1277 O O . ASP A 1 163 ? 0.645 7.197 -9.360 1.00 91.00 163 ASP A O 1
ATOM 1281 N N . PHE A 1 164 ? 1.934 7.984 -7.694 1.00 90.19 164 PHE A N 1
ATOM 1282 C CA . PHE A 1 164 ? 3.204 7.498 -8.233 1.00 90.19 164 PHE A CA 1
ATOM 1283 C C . PHE A 1 164 ? 3.216 5.972 -8.419 1.00 90.19 164 PHE A C 1
ATOM 1285 O O . PHE A 1 164 ? 3.489 5.496 -9.519 1.00 90.19 164 PHE A O 1
ATOM 1292 N N . LEU A 1 165 ? 2.856 5.192 -7.390 1.00 93.62 165 LEU A N 1
ATOM 1293 C CA . LEU A 1 165 ? 2.798 3.727 -7.514 1.00 93.62 165 LEU A CA 1
ATOM 1294 C C . LEU A 1 165 ? 1.830 3.281 -8.621 1.00 93.62 165 LEU A C 1
ATOM 1296 O O . LEU A 1 165 ? 2.125 2.346 -9.359 1.00 93.62 165 LEU A O 1
ATOM 1300 N N . ARG A 1 166 ? 0.689 3.968 -8.761 1.00 92.88 166 ARG A N 1
ATOM 1301 C CA . ARG A 1 166 ? -0.306 3.692 -9.813 1.00 92.88 166 ARG A CA 1
ATOM 1302 C C . ARG A 1 166 ? 0.152 4.110 -11.206 1.00 92.88 166 ARG A C 1
ATOM 1304 O O . ARG A 1 166 ? -0.346 3.549 -12.177 1.00 92.88 166 ARG A O 1
ATOM 1311 N N . SER A 1 167 ? 1.034 5.103 -11.316 1.00 91.25 167 SER A N 1
ATOM 1312 C CA . SER A 1 167 ? 1.548 5.559 -12.609 1.00 91.25 167 SER A CA 1
ATOM 1313 C C . SER A 1 167 ? 2.637 4.650 -13.174 1.00 91.25 167 SER A C 1
ATOM 1315 O O . SER A 1 167 ? 2.881 4.697 -14.376 1.00 91.25 167 SER A O 1
ATOM 1317 N N . ILE A 1 168 ? 3.282 3.824 -12.339 1.00 91.56 168 ILE A N 1
ATOM 1318 C CA . ILE A 1 168 ? 4.304 2.877 -12.797 1.00 91.56 168 ILE A CA 1
ATOM 1319 C C . ILE A 1 168 ? 3.653 1.810 -13.673 1.00 91.56 168 ILE A C 1
ATOM 1321 O O . ILE A 1 168 ? 2.853 0.992 -13.208 1.00 91.56 168 ILE A O 1
ATOM 1325 N N . LYS A 1 169 ? 4.059 1.801 -14.941 1.00 91.81 169 LYS A N 1
ATOM 1326 C CA . LYS A 1 169 ? 3.608 0.839 -15.936 1.00 91.81 169 LYS A CA 1
ATOM 1327 C C . LYS A 1 169 ? 4.761 0.453 -16.848 1.00 91.81 169 LYS A C 1
ATOM 1329 O O . LYS A 1 169 ? 5.295 1.293 -17.561 1.00 91.81 169 LYS A O 1
ATOM 1334 N N . GLN A 1 170 ? 5.088 -0.835 -16.878 1.00 92.62 170 GLN A N 1
ATOM 1335 C CA . GLN A 1 170 ? 6.093 -1.396 -17.781 1.00 92.62 170 GLN A CA 1
ATOM 1336 C C . GLN A 1 170 ? 5.422 -2.405 -18.702 1.00 92.62 170 GLN A C 1
ATOM 1338 O O . GLN A 1 170 ? 4.865 -3.413 -18.258 1.00 92.62 170 GLN A O 1
ATOM 1343 N N . CYS A 1 171 ? 5.442 -2.114 -20.002 1.00 91.88 171 CYS A N 1
ATOM 1344 C CA . CYS A 1 171 ? 4.730 -2.889 -21.016 1.00 91.88 171 CYS A CA 1
ATOM 1345 C C . CYS A 1 171 ? 3.229 -3.027 -20.672 1.00 91.88 171 CYS A C 1
ATOM 1347 O O . CYS A 1 171 ? 2.471 -2.055 -20.744 1.00 91.88 171 CYS A O 1
ATOM 1349 N N . LYS A 1 172 ? 2.792 -4.238 -20.301 1.00 94.94 172 LYS A N 1
ATOM 1350 C CA . LYS A 1 172 ? 1.408 -4.556 -19.914 1.00 94.94 172 LYS A CA 1
ATOM 1351 C C . LYS A 1 172 ? 1.184 -4.602 -18.397 1.00 94.94 172 LYS A C 1
ATOM 1353 O O . LYS A 1 172 ? 0.035 -4.708 -17.977 1.00 94.94 172 LYS A O 1
ATOM 1358 N N . TYR A 1 173 ? 2.245 -4.534 -17.595 1.00 96.88 173 TYR A N 1
ATOM 1359 C CA . TYR A 1 173 ? 2.184 -4.701 -16.145 1.00 96.88 173 TYR A CA 1
ATOM 1360 C C . TYR A 1 173 ? 2.138 -3.347 -15.436 1.00 96.88 173 TYR A C 1
ATOM 1362 O O . TYR A 1 173 ? 2.898 -2.437 -15.763 1.00 96.88 173 TYR A O 1
ATOM 1370 N N . ASN A 1 174 ? 1.266 -3.240 -14.436 1.00 96.31 174 ASN A N 1
ATOM 1371 C CA . ASN A 1 174 ? 1.279 -2.167 -13.438 1.00 96.31 174 ASN A CA 1
ATOM 1372 C C . ASN A 1 174 ? 1.693 -2.774 -12.099 1.00 96.31 174 ASN A C 1
ATOM 1374 O O . ASN A 1 174 ? 1.554 -3.982 -11.925 1.00 96.31 174 ASN A O 1
ATOM 1378 N N . LEU A 1 175 ? 2.130 -1.973 -11.131 1.00 97.31 175 LEU A N 1
ATOM 1379 C CA . LEU A 1 175 ? 2.383 -2.522 -9.797 1.00 97.31 175 LEU A CA 1
ATOM 1380 C C . LEU A 1 175 ? 1.108 -3.142 -9.180 1.00 97.31 175 LEU A C 1
ATOM 1382 O O . LEU A 1 175 ? 0.020 -2.570 -9.324 1.00 97.31 175 LEU A O 1
ATOM 1386 N N . PRO A 1 176 ? 1.230 -4.283 -8.475 1.00 97.50 176 PRO A N 1
ATOM 1387 C CA . PRO A 1 176 ? 0.161 -4.838 -7.654 1.00 97.50 176 PRO A CA 1
ATOM 1388 C C . PRO A 1 176 ? -0.444 -3.804 -6.703 1.00 97.50 176 PRO A C 1
ATOM 1390 O O . PRO A 1 176 ? 0.246 -2.965 -6.130 1.00 97.50 176 PRO A O 1
ATOM 1393 N N . VAL A 1 177 ? -1.756 -3.861 -6.486 1.00 95.69 177 VAL A N 1
ATOM 1394 C CA . VAL A 1 177 ? -2.384 -2.970 -5.503 1.00 95.69 177 VAL A CA 1
ATOM 1395 C C . VAL A 1 177 ? -2.079 -3.464 -4.090 1.00 95.69 177 VAL A C 1
ATOM 1397 O O . VAL A 1 177 ? -2.257 -4.642 -3.791 1.00 95.69 177 VAL A O 1
ATOM 1400 N N . GLY A 1 178 ? -1.685 -2.547 -3.206 1.00 96.69 178 GLY A N 1
ATOM 1401 C CA . GLY A 1 178 ? -1.388 -2.854 -1.809 1.00 96.69 178 GLY A CA 1
ATOM 1402 C C . GLY A 1 178 ? -1.562 -1.650 -0.879 1.00 96.69 178 GLY A C 1
ATOM 1403 O O . GLY A 1 178 ? -1.635 -0.508 -1.354 1.00 96.69 178 GLY A O 1
ATOM 1404 N N . PRO A 1 179 ? -1.649 -1.870 0.446 1.00 96.69 179 PRO A N 1
ATOM 1405 C CA . PRO A 1 179 ? -1.588 -0.799 1.432 1.00 96.69 179 PRO A CA 1
ATOM 1406 C C . PRO A 1 179 ? -0.262 -0.037 1.340 1.00 96.69 179 PRO A C 1
ATOM 1408 O O . PRO A 1 179 ? 0.781 -0.634 1.090 1.00 96.69 179 PRO A O 1
ATOM 1411 N N . LEU A 1 180 ? -0.309 1.272 1.595 1.00 95.12 180 LEU A N 1
ATOM 1412 C CA . LEU A 1 180 ? 0.867 2.132 1.717 1.00 95.12 180 LEU A CA 1
ATOM 1413 C C . LEU A 1 180 ? 1.020 2.563 3.176 1.00 95.12 180 LEU A C 1
ATOM 1415 O O . LEU A 1 180 ? 0.161 3.277 3.697 1.00 95.12 180 LEU A O 1
ATOM 1419 N N . LEU A 1 181 ? 2.110 2.147 3.810 1.00 93.56 181 LEU A N 1
ATOM 1420 C CA . LEU A 1 181 ? 2.508 2.593 5.139 1.00 93.56 181 LEU A CA 1
ATOM 1421 C C . LEU A 1 181 ? 3.532 3.719 5.000 1.00 93.56 181 LEU A C 1
ATOM 1423 O O . LEU A 1 181 ? 4.442 3.652 4.175 1.00 93.56 181 LEU A O 1
ATOM 1427 N N . LEU A 1 182 ? 3.352 4.767 5.797 1.00 90.12 182 LEU A N 1
ATOM 1428 C CA . LEU A 1 182 ? 4.146 5.991 5.735 1.00 90.12 182 LEU A CA 1
ATOM 1429 C C . LEU A 1 182 ? 4.792 6.276 7.079 1.00 90.12 182 LEU A C 1
ATOM 1431 O O . LEU A 1 182 ? 4.297 5.821 8.115 1.00 90.12 182 LEU A O 1
ATOM 1435 N N . SER A 1 183 ? 5.862 7.068 7.054 1.00 83.19 183 SER A N 1
ATOM 1436 C CA . SER A 1 183 ? 6.523 7.495 8.281 1.00 83.19 183 SER A CA 1
ATOM 1437 C C . SER A 1 183 ? 5.559 8.278 9.191 1.00 83.19 183 SER A C 1
ATOM 1439 O O . SER A 1 183 ? 4.821 9.158 8.717 1.00 83.19 183 SER A O 1
ATOM 1441 N N . PRO A 1 184 ? 5.572 8.010 10.512 1.00 71.56 184 PRO A N 1
ATOM 1442 C CA . PRO A 1 184 ? 4.792 8.761 11.488 1.00 71.56 184 PRO A CA 1
ATOM 1443 C C . PRO A 1 184 ? 5.302 10.194 11.703 1.00 71.56 184 PRO A C 1
ATOM 1445 O O . PRO A 1 184 ? 4.617 10.961 12.377 1.00 71.56 184 PRO A O 1
ATOM 1448 N N . ASP A 1 185 ? 6.451 10.590 11.145 1.00 65.06 185 ASP A N 1
ATOM 1449 C CA . ASP A 1 185 ? 7.106 11.875 11.449 1.00 65.06 185 ASP A CA 1
ATOM 1450 C C . ASP A 1 185 ? 6.191 13.090 11.225 1.00 65.06 185 ASP A C 1
ATOM 1452 O O . ASP A 1 185 ? 6.184 14.047 11.997 1.00 65.06 185 ASP A O 1
ATOM 1456 N N . SER A 1 186 ? 5.329 13.035 10.208 1.00 55.00 186 SER A N 1
ATOM 1457 C CA . SER A 1 186 ? 4.339 14.094 9.965 1.00 55.00 186 SER A CA 1
ATOM 1458 C C . SER A 1 186 ? 3.099 14.019 10.856 1.00 55.00 186 SER A C 1
ATOM 1460 O O . SER A 1 186 ? 2.432 15.032 11.049 1.00 55.00 186 SER A O 1
ATOM 1462 N N . LEU A 1 187 ? 2.776 12.842 11.398 1.00 56.09 187 LEU A N 1
ATOM 1463 C CA . LEU A 1 187 ? 1.709 12.689 12.386 1.00 56.09 187 LEU A CA 1
ATOM 1464 C C . LEU A 1 187 ? 2.146 13.266 13.734 1.00 56.09 187 LEU A C 1
ATOM 1466 O O . LEU A 1 187 ? 1.381 14.009 14.340 1.00 56.09 187 LEU A O 1
ATOM 1470 N N . LEU A 1 188 ? 3.378 12.993 14.178 1.00 57.00 188 LEU A N 1
ATOM 1471 C CA . LEU A 1 188 ? 3.908 13.513 15.445 1.00 57.00 188 LEU A CA 1
ATOM 1472 C C . LEU A 1 188 ? 3.922 15.046 15.471 1.00 57.00 188 LEU A C 1
ATOM 1474 O O . LEU A 1 188 ? 3.453 15.642 16.438 1.00 57.00 188 LEU A O 1
ATOM 1478 N N . ALA A 1 189 ? 4.339 15.693 14.379 1.00 53.66 189 ALA A N 1
ATOM 1479 C CA . ALA A 1 189 ? 4.261 17.149 14.251 1.00 53.66 189 ALA A CA 1
ATOM 1480 C C . ALA A 1 189 ? 2.820 17.699 14.369 1.00 53.66 189 ALA A C 1
ATOM 1482 O O . ALA A 1 189 ? 2.625 18.791 14.899 1.00 53.66 189 ALA A O 1
ATOM 1483 N N . ALA A 1 190 ? 1.802 16.951 13.921 1.00 51.41 190 ALA A N 1
ATOM 1484 C CA . ALA A 1 190 ? 0.394 17.346 14.026 1.00 51.41 190 ALA A CA 1
ATOM 1485 C C . ALA A 1 190 ? -0.201 17.138 15.433 1.00 51.41 190 ALA A C 1
ATOM 1487 O O . ALA A 1 190 ? -1.140 17.843 15.802 1.00 51.41 190 ALA A O 1
ATOM 1488 N N . PHE A 1 191 ? 0.342 16.205 16.224 1.00 56.25 191 PHE A N 1
ATOM 1489 C CA . PHE A 1 191 ? -0.055 15.985 17.621 1.00 56.25 191 PHE A CA 1
ATOM 1490 C C . PHE A 1 191 ? 0.573 16.988 18.604 1.00 56.25 191 PHE A C 1
ATOM 1492 O O . PHE A 1 191 ? 0.085 17.108 19.723 1.00 56.25 191 PHE A O 1
ATOM 1499 N N . HIS A 1 192 ? 1.617 17.722 18.203 1.00 52.16 192 HIS A N 1
ATOM 1500 C CA . HIS A 1 192 ? 2.283 18.747 19.023 1.00 52.16 192 HIS A CA 1
ATOM 1501 C C . HIS A 1 192 ? 1.606 20.137 18.993 1.00 52.16 192 HIS A C 1
ATOM 1503 O O . HIS A 1 192 ? 2.260 21.138 19.282 1.00 52.16 192 HIS A O 1
ATOM 1509 N N . ARG A 1 193 ? 0.313 20.221 18.657 1.00 40.22 193 ARG A N 1
ATOM 1510 C CA . ARG A 1 193 ? -0.477 21.463 18.726 1.00 40.22 193 ARG A CA 1
ATOM 1511 C C . ARG A 1 193 ? -1.364 21.525 19.959 1.00 40.22 193 ARG A C 1
ATOM 1513 O O . ARG A 1 193 ? -2.045 20.514 20.238 1.00 40.22 193 ARG A O 1
#

Radius of gyration: 31.75 Å; chains: 1; bounding box: 83×46×92 Å

Organism: NCBI:txid433720

Sequence (193 aa):
MKQNSIKSQSSVDKNNSSEVTKLVPDMEEKEISQPPSSAPTVTVQQTSLISPKKTLTLSSDQLKRLNLKLGINKIEFEVTTALQGNVSVRSNIFLFDYQTKFVISDIDGTITISDVMGQILPLIGRDWYHDGIAEFFNAIQENGYQFIYLSARAIGQSQMTRDFLRSIKQCKYNLPVGPLLLSPDSLLAAFHR

InterPro domains:
  IPR013209 Lipin/Ned1/Smp2 (LNS2) [PF08235] (54-193)
  IPR023214 HAD superfamily [G3DSA:3.40.50.1000] (98-186)
  IPR026058 LIPIN family [PTHR12181] (11-193)
  IPR031315 LNS2/PITP [SM00775] (102-193)
  IPR036412 HAD-like superfamily [SSF56784] (100-169)

Secondary structure (DSSP, 8-state):
---------------------------PPPP-------------------PPPP-SS--HHHHHHT-PPSEEEEEEEEEEETTTEEEEEEEEEEE--TTPEEEEEESTTTTBS-TTGGGSGGG--S--B-TTHHHHHHHHHHTTEEEEEEE-S-GGGHHHHHHHHHH-EETTEEPPP--EEE-THHHHHHHT-

pLDDT: mean 72.73, std 26.77, range [25.61, 98.44]